Protein AF-A0AAE0L6W6-F1 (afdb_monomer_lite)

Sequence (228 aa):
MEGISAHARFYKEMSWGRLALMILVTCLLPFVALTTGLLTSTSARAPLLCLLLGKFISYASSAFLHKSPTTSSSQLTHGYACQVDTFSICVSIFATGIPFASLHTAAFYGASGAIMALCAVLIATKAERPRLFVTLAQFISTVTFIGYVSSWHHVWVAGTLAYIGGFACYSPVAMRNGKGRTLVDATIESVPWHRIGRYGCHEDFHLLLLVGDICCFIVAITYSLGLK

Radius of gyration: 18.56 Å; chains: 1; bounding box: 39×37×64 Å

Structure (mmCIF, N/CA/C/O backbone):
data_AF-A0AAE0L6W6-F1
#
_entry.id   AF-A0AAE0L6W6-F1
#
loop_
_atom_site.group_PDB
_atom_site.id
_atom_site.type_symbol
_atom_site.label_atom_id
_atom_site.label_alt_id
_atom_site.label_comp_id
_atom_site.label_asym_id
_atom_site.label_entity_id
_atom_site.label_seq_id
_atom_site.pdbx_PDB_ins_code
_atom_site.Cartn_x
_atom_site.Cartn_y
_atom_site.Cartn_z
_atom_site.occupancy
_atom_site.B_iso_or_equiv
_atom_site.auth_seq_id
_atom_site.auth_comp_id
_atom_site.auth_asym_id
_atom_site.auth_atom_id
_atom_site.pdbx_PDB_model_num
ATOM 1 N N . MET A 1 1 ? 4.948 -2.075 -46.011 1.00 50.53 1 MET A N 1
ATOM 2 C CA . MET A 1 1 ? 5.709 -1.799 -44.771 1.00 50.53 1 MET A CA 1
ATOM 3 C C . MET A 1 1 ? 5.469 -0.355 -44.318 1.00 50.53 1 MET A C 1
ATOM 5 O O . MET A 1 1 ? 6.405 0.420 -44.242 1.00 50.53 1 MET A O 1
ATOM 9 N N . GLU A 1 2 ? 4.227 0.022 -43.997 1.00 49.59 2 GLU A N 1
ATOM 10 C CA . GLU A 1 2 ? 3.887 1.388 -43.545 1.00 49.59 2 GLU A CA 1
ATOM 11 C C . GLU A 1 2 ? 2.767 1.352 -42.490 1.00 49.59 2 GLU A C 1
ATOM 13 O O . GLU A 1 2 ? 1.724 1.976 -42.626 1.00 49.59 2 GLU A O 1
ATOM 18 N N . GLY A 1 3 ? 2.960 0.559 -41.432 1.00 47.91 3 GLY A N 1
ATOM 19 C CA . GLY A 1 3 ? 1.954 0.364 -40.374 1.00 47.91 3 GLY A CA 1
ATOM 20 C C . GLY A 1 3 ? 2.399 0.783 -38.972 1.00 47.91 3 GLY A C 1
ATOM 21 O O . GLY A 1 3 ? 1.733 0.445 -38.004 1.00 47.91 3 GLY A O 1
ATOM 22 N N . ILE A 1 4 ? 3.538 1.474 -38.834 1.00 51.50 4 ILE A N 1
ATOM 23 C CA . ILE A 1 4 ? 4.135 1.826 -37.526 1.00 51.50 4 ILE A CA 1
ATOM 24 C C . ILE A 1 4 ? 3.991 3.342 -37.218 1.00 51.50 4 ILE A C 1
ATOM 26 O O . ILE A 1 4 ? 4.386 3.824 -36.159 1.00 51.50 4 ILE A O 1
ATOM 30 N N . SER A 1 5 ? 3.391 4.144 -38.106 1.00 62.28 5 SER A N 1
ATOM 31 C CA . SER A 1 5 ? 3.711 5.581 -38.203 1.00 62.28 5 SER A CA 1
ATOM 32 C C . SER A 1 5 ? 2.881 6.576 -37.367 1.00 62.28 5 SER A C 1
ATOM 34 O O . SER A 1 5 ? 3.235 7.760 -37.356 1.00 62.28 5 SER A O 1
ATOM 36 N N . ALA A 1 6 ? 1.862 6.151 -36.610 1.00 51.50 6 ALA A N 1
ATOM 37 C CA . ALA A 1 6 ? 1.088 7.049 -35.730 1.00 51.50 6 ALA A CA 1
ATOM 38 C C . ALA A 1 6 ? 1.199 6.684 -34.239 1.00 51.50 6 ALA A C 1
ATOM 40 O O . ALA A 1 6 ? 1.471 7.551 -33.409 1.00 51.50 6 ALA A O 1
ATOM 41 N N . HIS A 1 7 ? 1.096 5.397 -33.893 1.00 42.84 7 HIS A N 1
ATOM 42 C CA . HIS A 1 7 ? 1.239 4.951 -32.504 1.00 42.84 7 HIS A CA 1
ATOM 43 C C . HIS A 1 7 ? 2.663 5.137 -31.970 1.00 42.84 7 HIS A C 1
ATOM 45 O O . HIS A 1 7 ? 2.833 5.711 -30.902 1.00 42.84 7 HIS A O 1
ATOM 51 N N . ALA A 1 8 ? 3.701 4.785 -32.733 1.00 45.53 8 ALA A N 1
ATOM 52 C CA . ALA A 1 8 ? 5.084 4.956 -32.278 1.00 45.53 8 ALA A CA 1
ATOM 53 C C . ALA A 1 8 ? 5.476 6.433 -32.045 1.00 45.53 8 ALA A C 1
ATOM 55 O O . ALA A 1 8 ? 6.337 6.722 -31.213 1.00 45.53 8 ALA A O 1
ATOM 56 N N . ARG A 1 9 ? 4.821 7.380 -32.736 1.00 47.06 9 ARG A N 1
ATOM 57 C CA . ARG A 1 9 ? 5.023 8.825 -32.530 1.00 47.06 9 ARG A CA 1
ATOM 58 C C . ARG A 1 9 ? 4.372 9.330 -31.241 1.00 47.06 9 ARG A C 1
ATOM 60 O O . ARG A 1 9 ? 4.991 10.120 -30.541 1.00 47.06 9 ARG A O 1
ATOM 67 N N . PHE A 1 10 ? 3.197 8.811 -30.881 1.00 44.22 10 PHE A N 1
ATOM 68 C CA . PHE A 1 10 ? 2.494 9.183 -29.647 1.00 44.22 10 PHE A CA 1
ATOM 69 C C . PHE A 1 10 ? 3.251 8.773 -28.365 1.00 44.22 10 PHE A C 1
ATOM 71 O O . PHE A 1 10 ? 3.097 9.417 -27.330 1.00 44.22 10 PHE A O 1
ATOM 78 N N . TYR A 1 11 ? 4.098 7.736 -28.425 1.00 47.16 11 TYR A N 1
ATOM 79 C CA . TYR A 1 11 ? 4.810 7.192 -27.254 1.00 47.16 11 TYR A CA 1
ATOM 80 C C . TYR A 1 11 ? 6.285 7.598 -27.144 1.00 47.16 11 TYR A C 1
ATOM 82 O O . TYR A 1 11 ? 6.860 7.518 -26.057 1.00 47.16 11 TYR A O 1
ATOM 90 N N . LYS A 1 12 ? 6.894 8.111 -28.223 1.00 48.19 12 LYS A N 1
ATOM 91 C CA . LYS A 1 12 ? 8.211 8.774 -28.158 1.00 48.19 12 LYS A CA 1
ATOM 92 C C . LYS A 1 12 ? 8.149 10.081 -27.353 1.00 48.19 12 LYS A C 1
ATOM 94 O O . LYS A 1 12 ? 9.160 10.529 -26.823 1.00 48.19 12 LYS A O 1
ATOM 99 N N . GLU A 1 13 ? 6.946 10.631 -27.203 1.00 48.09 13 GLU A N 1
ATOM 100 C CA . GLU A 1 13 ? 6.620 11.781 -26.364 1.00 48.09 13 GLU A CA 1
ATOM 101 C C . GLU A 1 13 ? 5.898 11.375 -25.073 1.00 48.09 13 GLU A C 1
ATOM 103 O O . GLU A 1 13 ? 4.936 12.019 -24.645 1.00 48.09 13 GLU A O 1
ATOM 108 N N . MET A 1 14 ? 6.370 10.337 -24.372 1.00 52.59 14 MET A N 1
ATOM 109 C CA . MET A 1 14 ? 6.152 10.337 -22.925 1.00 52.59 14 MET A CA 1
ATOM 110 C C . MET A 1 14 ? 7.001 11.478 -22.354 1.00 52.59 14 MET A C 1
ATOM 112 O O . MET A 1 14 ? 8.138 11.288 -21.928 1.00 52.59 14 MET A O 1
ATOM 116 N N . SER A 1 15 ? 6.480 12.700 -22.485 1.00 62.53 15 SER A N 1
ATOM 117 C CA . SER A 1 15 ? 7.185 13.914 -22.121 1.00 62.53 15 SER A CA 1
ATOM 118 C C . SER A 1 15 ? 7.544 13.833 -20.646 1.00 62.53 15 SER A C 1
ATOM 120 O O . SER A 1 15 ? 6.796 13.274 -19.837 1.00 62.53 15 SER A O 1
ATOM 122 N N . TRP A 1 16 ? 8.676 14.422 -20.277 1.00 58.75 16 TRP A N 1
ATOM 123 C CA . TRP A 1 16 ? 9.045 14.620 -18.879 1.00 58.75 16 TRP A CA 1
ATOM 124 C C . TRP A 1 16 ? 7.884 15.176 -18.040 1.00 58.75 16 TRP A C 1
ATOM 126 O O . TRP A 1 16 ? 7.780 14.841 -16.868 1.00 58.75 16 TRP A O 1
ATOM 136 N N . GLY A 1 17 ? 6.952 15.920 -18.654 1.00 64.31 17 GLY A N 1
ATOM 137 C CA . GLY A 1 17 ? 5.706 16.367 -18.034 1.00 64.31 17 GLY A CA 1
ATOM 138 C C . GLY A 1 17 ? 4.772 15.242 -17.567 1.00 64.31 17 GLY A C 1
ATOM 139 O O . GLY A 1 17 ? 4.224 15.350 -16.477 1.00 64.31 17 GLY A O 1
ATOM 140 N N . ARG A 1 18 ? 4.609 14.140 -18.315 1.00 61.59 18 ARG A N 1
ATOM 141 C CA . ARG A 1 18 ? 3.784 12.995 -17.875 1.00 61.59 18 ARG A CA 1
ATOM 142 C C . ARG A 1 18 ? 4.439 12.238 -16.724 1.00 61.59 18 ARG A C 1
ATOM 144 O O . ARG A 1 18 ? 3.761 11.924 -15.756 1.00 61.59 18 ARG A O 1
ATOM 151 N N . LEU A 1 19 ? 5.749 11.996 -16.793 1.00 62.59 19 LEU A N 1
ATOM 152 C CA . LEU A 1 19 ? 6.486 11.356 -15.697 1.00 62.59 19 LEU A CA 1
ATOM 153 C C . LEU A 1 19 ? 6.489 12.236 -14.438 1.00 62.59 19 LEU A C 1
ATOM 155 O O . LEU A 1 19 ? 6.218 11.745 -13.345 1.00 62.59 19 LEU A O 1
ATOM 159 N N . ALA A 1 20 ? 6.731 13.539 -14.603 1.00 64.44 20 ALA A N 1
ATOM 160 C CA . ALA A 1 20 ? 6.650 14.511 -13.523 1.00 64.44 20 ALA A CA 1
ATOM 161 C C . ALA A 1 20 ? 5.245 14.544 -12.923 1.00 64.44 20 ALA A C 1
ATOM 163 O O . ALA A 1 20 ? 5.134 14.488 -11.709 1.00 64.44 20 ALA A O 1
ATOM 164 N N . LEU A 1 21 ? 4.184 14.542 -13.737 1.00 65.62 21 LEU A N 1
ATOM 165 C CA . LEU A 1 21 ? 2.803 14.471 -13.257 1.00 65.62 21 LEU A CA 1
ATOM 166 C C . LEU A 1 21 ? 2.528 13.174 -12.489 1.00 65.62 21 LEU A C 1
ATOM 168 O O . LEU A 1 21 ? 1.861 13.218 -11.467 1.00 65.62 21 LEU A O 1
ATOM 172 N N . MET A 1 22 ? 3.053 12.030 -12.926 1.00 64.44 22 MET A N 1
ATOM 173 C CA . MET A 1 22 ? 2.868 10.762 -12.212 1.00 64.44 22 MET A CA 1
ATOM 174 C C . MET A 1 22 ? 3.589 10.752 -10.866 1.00 64.44 22 MET A C 1
ATOM 176 O O . MET A 1 22 ? 3.000 10.348 -9.868 1.00 64.44 22 MET A O 1
ATOM 180 N N . ILE A 1 23 ? 4.830 11.238 -10.812 1.00 65.12 23 ILE A N 1
ATOM 181 C CA . ILE A 1 23 ? 5.565 11.406 -9.552 1.00 65.12 23 ILE A CA 1
ATOM 182 C C . ILE A 1 23 ? 4.835 12.415 -8.663 1.00 65.12 23 ILE A C 1
ATOM 184 O O . ILE A 1 23 ? 4.622 12.151 -7.488 1.00 65.12 23 ILE A O 1
ATOM 188 N N . LEU A 1 24 ? 4.384 13.534 -9.231 1.00 66.88 24 LEU A N 1
ATOM 189 C CA . LEU A 1 24 ? 3.627 14.573 -8.543 1.00 66.88 24 LEU A CA 1
ATOM 190 C C . LEU A 1 24 ? 2.350 13.988 -7.933 1.00 66.88 24 LEU A C 1
ATOM 192 O O . LEU A 1 24 ? 2.162 14.105 -6.735 1.00 66.88 24 LEU A O 1
ATOM 196 N N . VAL A 1 25 ? 1.517 13.297 -8.711 1.00 65.12 25 VAL A N 1
ATOM 197 C CA . VAL A 1 25 ? 0.281 12.644 -8.252 1.00 65.12 25 VAL A CA 1
ATOM 198 C C . VAL A 1 25 ? 0.599 11.601 -7.182 1.00 65.12 25 VAL A C 1
ATOM 200 O O . VAL A 1 25 ? 0.014 11.641 -6.105 1.00 65.12 25 VAL A O 1
ATOM 203 N N . THR A 1 26 ? 1.572 10.722 -7.418 1.00 64.31 26 THR A N 1
ATOM 204 C CA . THR A 1 26 ? 1.892 9.635 -6.480 1.00 64.31 26 THR A CA 1
ATOM 205 C C . THR A 1 26 ? 2.540 10.146 -5.190 1.00 64.31 26 THR A C 1
ATOM 207 O O . THR A 1 26 ? 2.379 9.506 -4.160 1.00 64.31 26 THR A O 1
ATOM 210 N N . CYS A 1 27 ? 3.224 11.297 -5.199 1.00 66.75 27 CYS A N 1
ATOM 211 C CA . CYS A 1 27 ? 3.885 11.889 -4.026 1.00 66.75 27 CYS A CA 1
ATOM 212 C C . CYS A 1 27 ? 3.048 12.953 -3.299 1.00 66.75 27 CYS A C 1
ATOM 214 O O . CYS A 1 27 ? 3.086 13.010 -2.070 1.00 66.75 27 CYS A O 1
ATOM 216 N N . LEU A 1 28 ? 2.270 13.777 -4.010 1.00 67.19 28 LEU A N 1
ATOM 217 C CA . LEU A 1 28 ? 1.393 14.778 -3.392 1.00 67.19 28 LEU A CA 1
ATOM 218 C C . LEU A 1 28 ? 0.152 14.155 -2.785 1.00 67.19 28 LEU A C 1
ATOM 220 O O . LEU A 1 28 ? -0.280 14.627 -1.745 1.00 67.19 28 LEU A O 1
ATOM 224 N N . LEU A 1 29 ? -0.432 13.112 -3.369 1.00 61.19 29 LEU A N 1
ATOM 225 C CA . LEU A 1 29 ? -1.642 12.521 -2.798 1.00 61.19 29 LEU A CA 1
ATOM 226 C C . LEU A 1 29 ? -1.446 11.861 -1.432 1.00 61.19 29 LEU A C 1
ATOM 228 O O . LEU A 1 29 ? -2.288 12.092 -0.572 1.00 61.19 29 LEU A O 1
ATOM 232 N N . PRO A 1 30 ? -0.365 11.113 -1.161 1.00 62.50 30 PRO A N 1
ATOM 233 C CA . PRO A 1 30 ? -0.081 10.647 0.187 1.00 62.50 30 PRO A CA 1
ATOM 234 C C . PRO A 1 30 ? 0.171 11.804 1.139 1.00 62.50 30 PRO A C 1
ATOM 236 O O . PRO A 1 30 ? -0.235 11.718 2.288 1.00 62.50 30 PRO A O 1
ATOM 239 N N . PHE A 1 31 ? 0.782 12.896 0.666 1.00 67.12 31 PHE A N 1
ATOM 240 C CA . PHE A 1 31 ? 0.968 14.111 1.455 1.00 67.12 31 PHE A CA 1
ATOM 241 C C . PHE A 1 31 ? -0.373 14.796 1.767 1.00 67.12 31 PHE A C 1
ATOM 243 O O . PHE A 1 31 ? -0.610 15.195 2.905 1.00 67.12 31 PHE A O 1
ATOM 250 N N . VAL A 1 32 ? -1.290 14.864 0.796 1.00 66.69 32 VAL A N 1
ATOM 251 C CA . VAL A 1 32 ? -2.664 15.363 0.959 1.00 66.69 32 VAL A CA 1
ATOM 252 C C . VAL A 1 32 ? -3.469 14.436 1.865 1.00 66.69 32 VAL A C 1
ATOM 254 O O . VAL A 1 32 ? -4.197 14.922 2.716 1.00 66.69 32 VAL A O 1
ATOM 257 N N . ALA A 1 33 ? -3.318 13.118 1.759 1.00 62.06 33 ALA A N 1
ATOM 258 C CA . ALA A 1 33 ? -3.968 12.149 2.638 1.00 62.06 33 ALA A CA 1
ATOM 259 C C . ALA A 1 33 ? -3.406 12.201 4.068 1.00 62.06 33 ALA A C 1
ATOM 261 O O . ALA A 1 33 ? -4.176 12.120 5.017 1.00 62.06 33 ALA A O 1
ATOM 262 N N . LEU A 1 34 ? -2.093 12.403 4.236 1.00 64.12 34 LEU A N 1
ATOM 263 C CA . LEU A 1 34 ? -1.438 12.648 5.528 1.00 64.12 34 LEU A CA 1
ATOM 264 C C . LEU A 1 34 ? -1.979 13.917 6.175 1.00 64.12 34 LEU A C 1
ATOM 266 O O . LEU A 1 34 ? -2.446 13.889 7.306 1.00 64.12 34 LEU A O 1
ATOM 270 N N . THR A 1 35 ? -1.933 15.030 5.447 1.00 66.56 35 THR A N 1
ATOM 271 C CA . THR A 1 35 ? -2.384 16.332 5.947 1.00 66.56 35 THR A CA 1
ATOM 272 C C . THR A 1 35 ? -3.884 16.332 6.203 1.00 66.56 35 THR A C 1
ATOM 274 O O . THR A 1 35 ? -4.308 16.729 7.280 1.00 66.56 35 THR A O 1
ATOM 277 N N . THR A 1 36 ? -4.691 15.796 5.289 1.00 64.38 36 THR A N 1
ATOM 278 C CA . THR A 1 36 ? -6.141 15.657 5.479 1.00 64.38 36 THR A CA 1
ATOM 279 C C . THR A 1 36 ? -6.444 14.723 6.644 1.00 64.38 36 THR A C 1
ATOM 281 O O . THR A 1 36 ? -7.225 15.096 7.508 1.00 64.38 36 THR A O 1
ATOM 284 N N . GLY A 1 37 ? -5.804 13.557 6.743 1.00 62.38 37 GLY A N 1
ATOM 285 C CA . GLY A 1 37 ? -5.987 12.611 7.848 1.00 62.38 37 GLY A CA 1
ATOM 286 C C . GLY A 1 37 ? -5.620 13.204 9.211 1.00 62.38 37 GLY A C 1
ATOM 287 O O . GLY A 1 37 ? -6.355 13.018 10.179 1.00 62.38 37 GLY A O 1
ATOM 288 N N . LEU A 1 38 ? -4.542 13.990 9.279 1.00 66.19 38 LEU A N 1
ATOM 289 C CA . LEU A 1 38 ? -4.161 14.735 10.482 1.00 66.19 38 LEU A CA 1
ATOM 290 C C . LEU A 1 38 ? -5.200 15.813 10.832 1.00 66.19 38 LEU A C 1
ATOM 292 O O . LEU A 1 38 ? -5.606 15.919 11.989 1.00 66.19 38 LEU A O 1
ATOM 296 N N . LEU A 1 39 ? -5.671 16.571 9.837 1.00 68.19 39 LEU A N 1
ATOM 297 C CA . LEU A 1 39 ? -6.602 17.692 10.016 1.00 68.19 39 LEU A CA 1
ATOM 298 C C . LEU A 1 39 ? -8.061 17.266 10.254 1.00 68.19 39 LEU A C 1
ATOM 300 O O . LEU A 1 39 ? -8.828 18.014 10.851 1.00 68.19 39 LEU A O 1
ATOM 304 N N . THR A 1 40 ? -8.458 16.080 9.793 1.00 64.50 40 THR A N 1
ATOM 305 C CA . THR A 1 40 ? -9.851 15.588 9.821 1.00 64.50 40 THR A CA 1
ATOM 306 C C . THR A 1 40 ? -10.063 14.415 10.775 1.00 64.50 40 THR A C 1
ATOM 308 O O . THR A 1 40 ? -11.135 13.807 10.781 1.00 64.50 40 THR A O 1
ATOM 311 N N . SER A 1 41 ? -9.076 14.133 11.632 1.00 58.72 41 SER A N 1
ATOM 312 C CA . SER A 1 41 ? -9.117 13.096 12.676 1.00 58.72 41 SER A CA 1
ATOM 313 C C . SER A 1 41 ? -10.300 13.215 13.653 1.00 58.72 41 SER A C 1
ATOM 315 O O . SER A 1 41 ? -10.553 12.301 14.432 1.00 58.72 41 SER A O 1
ATOM 317 N N . THR A 1 42 ? -11.070 14.303 13.584 1.00 61.75 42 THR A N 1
ATOM 318 C CA . THR A 1 42 ? -12.297 14.533 14.352 1.00 61.75 42 THR A CA 1
ATOM 319 C C . THR A 1 42 ? -13.537 13.823 13.791 1.00 61.75 42 THR A C 1
ATOM 321 O O . THR A 1 42 ? -14.532 13.705 14.503 1.00 61.75 42 THR A O 1
ATOM 324 N N . SER A 1 43 ? -13.516 13.329 12.546 1.00 74.38 43 SER A N 1
ATOM 325 C CA . SER A 1 43 ? -14.650 12.629 11.926 1.00 74.38 43 SER A CA 1
ATOM 326 C C . SER A 1 43 ? -14.314 11.177 11.604 1.00 74.38 43 SER A C 1
ATOM 328 O O . SER A 1 43 ? -13.389 10.914 10.843 1.00 74.38 43 SER A O 1
ATOM 330 N N . ALA A 1 44 ? -15.136 10.229 12.067 1.00 72.88 44 ALA A N 1
ATOM 331 C CA . ALA A 1 44 ? -14.987 8.800 11.756 1.00 72.88 44 ALA A CA 1
ATOM 332 C C . ALA A 1 44 ? -15.009 8.481 10.242 1.00 72.88 44 ALA A C 1
ATOM 334 O O . ALA A 1 44 ? -14.523 7.440 9.809 1.00 72.88 44 ALA A O 1
ATOM 335 N N . ARG A 1 45 ? -15.555 9.379 9.409 1.00 82.88 45 ARG A N 1
ATOM 336 C CA . ARG A 1 45 ? -15.672 9.181 7.953 1.00 82.88 45 ARG A CA 1
ATOM 337 C C . ARG A 1 45 ? -14.397 9.526 7.192 1.00 82.88 45 ARG A C 1
ATOM 339 O O . ARG A 1 45 ? -14.139 8.945 6.140 1.00 82.88 45 ARG A O 1
ATOM 346 N N . ALA A 1 46 ? -13.613 10.477 7.690 1.00 81.81 46 ALA A N 1
ATOM 347 C CA . ALA A 1 46 ? -12.466 10.983 6.951 1.00 81.81 46 ALA A CA 1
ATOM 348 C C . ALA A 1 46 ? -11.313 9.962 6.837 1.00 81.81 46 ALA A C 1
ATOM 350 O O . ALA A 1 46 ? -10.775 9.818 5.736 1.00 81.81 46 ALA A O 1
ATOM 351 N N . PRO A 1 47 ? -10.989 9.167 7.878 1.00 83.81 47 PRO A N 1
ATOM 352 C CA . PRO A 1 47 ? -10.016 8.083 7.758 1.00 83.81 47 PRO A CA 1
ATOM 353 C C . PRO A 1 47 ? -10.422 7.006 6.740 1.00 83.81 47 PRO A C 1
ATOM 355 O O . PRO A 1 47 ? -9.578 6.533 5.980 1.00 83.81 47 PRO A O 1
ATOM 358 N N . LEU A 1 48 ? -11.715 6.661 6.666 1.00 85.88 48 LEU A N 1
ATOM 359 C CA . LEU A 1 48 ? -12.239 5.714 5.671 1.00 85.88 48 LEU A CA 1
ATOM 360 C C . LEU A 1 48 ? -12.114 6.258 4.245 1.00 85.88 48 LEU A C 1
ATOM 362 O O . LEU A 1 48 ? -11.719 5.528 3.336 1.00 85.88 48 LEU A O 1
ATOM 366 N N . LEU A 1 49 ? -12.401 7.547 4.047 1.00 84.50 49 LEU A N 1
ATOM 367 C CA . LEU A 1 49 ? -12.207 8.199 2.755 1.00 84.50 49 LEU A CA 1
ATOM 368 C C . LEU A 1 49 ? -10.726 8.206 2.349 1.00 84.50 49 LEU A C 1
ATOM 370 O O . LEU A 1 49 ? -10.414 7.940 1.192 1.00 84.50 49 LEU A O 1
ATOM 374 N N . CYS A 1 50 ? -9.813 8.450 3.294 1.00 83.62 50 CYS A N 1
ATOM 375 C CA . CYS A 1 50 ? -8.372 8.395 3.041 1.00 83.62 50 CYS A CA 1
ATOM 376 C C . CYS A 1 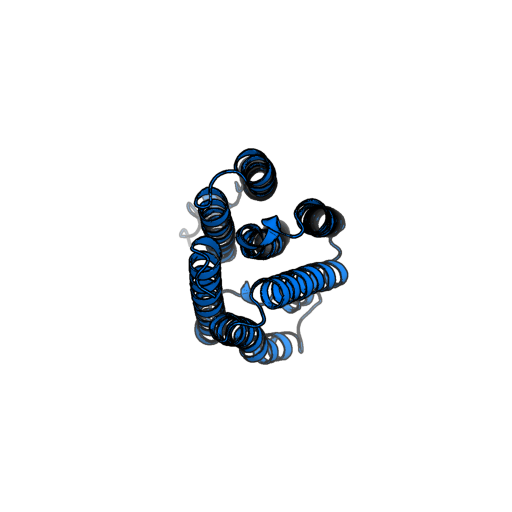50 ? -7.910 6.988 2.635 1.00 83.62 50 CYS A C 1
ATOM 378 O O . CYS A 1 50 ? -7.115 6.863 1.703 1.00 83.62 50 CYS A O 1
ATOM 380 N N . LEU A 1 51 ? -8.438 5.939 3.278 1.00 87.75 51 LEU A N 1
ATOM 381 C CA . LEU A 1 51 ? -8.192 4.551 2.878 1.00 87.75 51 LEU A CA 1
ATOM 382 C C . LEU A 1 51 ? -8.657 4.304 1.437 1.00 87.75 51 LEU A C 1
ATOM 384 O O . LEU A 1 51 ? -7.871 3.825 0.619 1.00 87.75 51 LEU A O 1
ATOM 388 N N . LEU A 1 52 ? -9.899 4.670 1.105 1.00 86.94 52 LEU A N 1
ATOM 389 C CA . LEU A 1 52 ? -10.465 4.453 -0.231 1.00 86.94 52 LEU A CA 1
ATOM 390 C C . LEU A 1 52 ? -9.698 5.213 -1.315 1.00 86.94 52 LEU A C 1
ATOM 392 O O . LEU A 1 52 ? -9.353 4.632 -2.343 1.00 86.94 52 LEU A O 1
ATOM 396 N N . LEU A 1 53 ? -9.397 6.492 -1.081 1.00 82.25 53 LEU A N 1
ATOM 397 C CA . LEU A 1 53 ? -8.633 7.309 -2.020 1.00 82.25 53 LEU A CA 1
ATOM 398 C C . LEU A 1 53 ? -7.224 6.747 -2.209 1.00 82.25 53 LEU A C 1
ATOM 400 O O . LEU A 1 53 ? -6.798 6.558 -3.346 1.00 82.25 53 LEU A O 1
ATOM 404 N N . GLY A 1 54 ? -6.519 6.421 -1.123 1.00 82.81 54 GLY A N 1
ATOM 405 C CA . GLY A 1 54 ? -5.171 5.861 -1.200 1.00 82.81 54 GLY A CA 1
ATOM 406 C C . GLY A 1 54 ? -5.119 4.536 -1.964 1.00 82.81 54 GLY A C 1
ATOM 407 O O . GLY A 1 54 ? -4.235 4.349 -2.802 1.00 82.81 54 GLY A O 1
ATOM 408 N N . LYS A 1 55 ? -6.105 3.652 -1.751 1.00 85.75 55 LYS A N 1
ATOM 409 C CA . LYS A 1 55 ? -6.264 2.410 -2.522 1.00 85.75 55 LYS A CA 1
ATOM 410 C C . LYS A 1 55 ? -6.541 2.698 -3.991 1.00 85.75 55 LYS A C 1
ATOM 412 O O . LYS A 1 55 ? -5.800 2.222 -4.846 1.00 85.75 55 LYS A O 1
ATOM 417 N N . PHE A 1 56 ? -7.552 3.515 -4.287 1.00 82.88 56 PHE A N 1
ATOM 418 C CA . PHE A 1 56 ? -7.928 3.866 -5.657 1.00 82.88 56 PHE A CA 1
ATOM 419 C C . PHE A 1 56 ? -6.751 4.444 -6.443 1.00 82.88 56 PHE A C 1
ATOM 421 O O . PHE A 1 56 ? -6.501 4.020 -7.564 1.00 82.88 56 PHE A O 1
ATOM 428 N N . ILE A 1 57 ? -5.999 5.370 -5.849 1.00 77.31 57 ILE A N 1
ATOM 429 C CA . ILE A 1 57 ? -4.840 5.999 -6.489 1.00 77.31 57 ILE A CA 1
ATOM 430 C C . ILE A 1 57 ? -3.745 4.975 -6.747 1.00 77.31 57 ILE A C 1
ATOM 432 O O . ILE A 1 57 ? -3.193 4.952 -7.842 1.00 77.31 57 ILE A O 1
ATOM 436 N N . SER A 1 58 ? -3.456 4.111 -5.774 1.00 82.31 58 SER A N 1
ATOM 437 C CA . SER A 1 58 ? -2.460 3.059 -5.953 1.00 82.31 58 SER A CA 1
ATOM 438 C C . SER A 1 58 ? -2.826 2.127 -7.109 1.00 82.31 58 SER A C 1
ATOM 440 O O . SER A 1 58 ? -2.017 1.932 -8.015 1.00 82.31 58 SER A O 1
ATOM 442 N N . TYR A 1 59 ? -4.072 1.645 -7.150 1.00 79.44 59 TYR A N 1
ATOM 443 C CA . TYR A 1 59 ? -4.556 0.798 -8.240 1.00 79.44 59 TYR A CA 1
ATOM 444 C C . TYR A 1 59 ? -4.641 1.534 -9.575 1.00 79.44 59 TYR A C 1
ATOM 446 O O . TYR A 1 59 ? -4.327 0.946 -10.604 1.00 79.44 59 TYR A O 1
ATOM 454 N N . ALA A 1 60 ? -5.038 2.807 -9.595 1.00 76.44 60 ALA A N 1
ATOM 455 C CA . ALA A 1 60 ? -5.107 3.601 -10.817 1.00 76.44 60 ALA A CA 1
ATOM 456 C C . ALA A 1 60 ? -3.709 3.845 -11.399 1.00 76.44 60 ALA A C 1
ATOM 458 O O . ALA A 1 60 ? -3.506 3.650 -12.600 1.00 76.44 60 ALA A O 1
ATOM 459 N N . SER A 1 61 ? -2.742 4.210 -10.551 1.00 74.50 61 SER A N 1
ATOM 460 C CA . SER A 1 61 ? -1.332 4.327 -10.924 1.00 74.50 61 SER A CA 1
ATOM 461 C C . SER A 1 61 ? -0.813 2.996 -11.448 1.00 74.50 61 SER A C 1
ATOM 463 O O . SER A 1 61 ? -0.296 2.950 -12.562 1.00 74.50 61 SER A O 1
ATOM 465 N N . SER A 1 62 ? -1.033 1.907 -10.713 1.00 75.50 62 SER A N 1
ATOM 466 C CA . SER A 1 62 ? -0.609 0.568 -11.113 1.00 75.50 62 SER A CA 1
ATOM 467 C C . SER A 1 62 ? -1.233 0.145 -12.445 1.00 75.50 62 SER A C 1
ATOM 469 O O . SER A 1 62 ? -0.524 -0.187 -13.389 1.00 75.50 62 SER A O 1
ATOM 471 N N . ALA A 1 63 ? -2.552 0.264 -12.613 1.00 73.38 63 ALA A N 1
ATOM 472 C CA . ALA A 1 63 ? -3.256 -0.090 -13.846 1.00 73.38 63 ALA A CA 1
ATOM 473 C C . ALA A 1 63 ? -2.790 0.739 -15.054 1.00 73.38 63 ALA A C 1
ATOM 475 O O . ALA A 1 63 ? -2.644 0.208 -16.159 1.00 73.38 63 ALA A O 1
ATOM 476 N N . PHE A 1 64 ? -2.534 2.036 -14.862 1.00 68.62 64 PHE A N 1
ATOM 477 C CA . PHE A 1 64 ? -1.967 2.887 -15.905 1.00 68.62 64 PHE A CA 1
ATOM 478 C C . PHE A 1 64 ? -0.549 2.434 -16.275 1.00 68.62 64 PHE A C 1
ATOM 480 O O . PHE A 1 64 ? -0.207 2.340 -17.456 1.00 68.62 64 PHE A O 1
ATOM 487 N N . LEU A 1 65 ? 0.261 2.098 -15.272 1.00 68.06 65 LEU A N 1
ATOM 488 C CA . LEU A 1 65 ? 1.626 1.619 -15.447 1.00 68.06 65 LEU A CA 1
ATOM 489 C C . LEU A 1 65 ? 1.673 0.227 -16.071 1.00 68.06 65 LEU A C 1
ATOM 491 O O . LEU A 1 65 ? 2.544 0.014 -16.896 1.00 68.06 65 LEU A O 1
ATOM 495 N N . HIS A 1 66 ? 0.727 -0.670 -15.796 1.00 63.12 66 HIS A N 1
ATOM 496 C CA . HIS A 1 66 ? 0.602 -1.985 -16.438 1.00 63.12 66 HIS A CA 1
ATOM 497 C C . HIS A 1 66 ? 0.132 -1.904 -17.896 1.00 63.12 66 HIS A C 1
ATOM 499 O O . HIS A 1 66 ? 0.496 -2.753 -18.709 1.00 63.12 66 HIS A O 1
ATOM 505 N N . LYS A 1 67 ? -0.612 -0.853 -18.265 1.00 62.97 67 LYS A N 1
ATOM 506 C CA . LYS A 1 67 ? -0.937 -0.535 -19.668 1.00 62.97 67 LYS A CA 1
ATOM 507 C C . LYS A 1 67 ? 0.209 0.156 -20.417 1.00 62.97 67 LYS A C 1
ATOM 509 O O . LYS A 1 67 ? 0.177 0.226 -21.640 1.00 62.97 67 LYS A O 1
ATOM 514 N N . SER A 1 68 ? 1.217 0.668 -19.711 1.00 51.94 68 SER A N 1
ATOM 515 C CA . SER A 1 68 ? 2.372 1.352 -20.303 1.00 51.94 68 SER A CA 1
ATOM 516 C C . SER A 1 68 ? 3.386 0.423 -21.004 1.00 51.94 68 SER A C 1
ATOM 518 O O . SER A 1 68 ? 3.794 0.750 -22.119 1.00 51.94 68 SER A O 1
ATOM 520 N N . PRO A 1 69 ? 3.798 -0.751 -20.475 1.00 45.38 69 PRO A N 1
ATOM 521 C CA . PRO A 1 69 ? 4.808 -1.596 -21.108 1.00 45.38 69 PRO A CA 1
ATOM 522 C C . PRO A 1 69 ? 4.348 -2.211 -22.438 1.00 45.38 69 PRO A C 1
ATOM 524 O O . PRO A 1 69 ? 5.190 -2.454 -23.294 1.00 45.38 69 PRO A O 1
ATOM 527 N N . THR A 1 70 ? 3.042 -2.350 -22.702 1.00 46.50 70 THR A N 1
ATOM 528 C CA . THR A 1 70 ? 2.519 -2.663 -24.053 1.00 46.50 70 THR A CA 1
ATOM 529 C C . THR A 1 70 ? 2.716 -1.530 -25.069 1.00 46.50 70 THR A C 1
ATOM 531 O O . THR A 1 70 ? 2.465 -1.729 -26.254 1.00 46.50 70 THR A O 1
ATOM 534 N N . THR A 1 71 ? 3.174 -0.352 -24.633 1.00 45.56 71 THR A N 1
ATOM 535 C CA . THR A 1 71 ? 3.255 0.875 -25.447 1.00 45.56 71 THR A CA 1
ATOM 536 C C . THR A 1 71 ? 4.609 1.601 -25.388 1.00 45.56 71 THR A C 1
ATOM 538 O O . THR A 1 71 ? 4.905 2.423 -26.254 1.00 45.56 71 THR A O 1
ATOM 541 N N . SER A 1 72 ? 5.467 1.285 -24.414 1.00 47.19 72 SER A N 1
ATOM 542 C CA . SER A 1 72 ? 6.772 1.924 -24.200 1.00 47.19 72 SER A CA 1
ATOM 543 C C . SER A 1 72 ? 7.910 1.116 -24.842 1.00 47.19 72 SER A C 1
ATOM 545 O O . SER A 1 72 ? 8.240 0.026 -24.381 1.00 47.19 72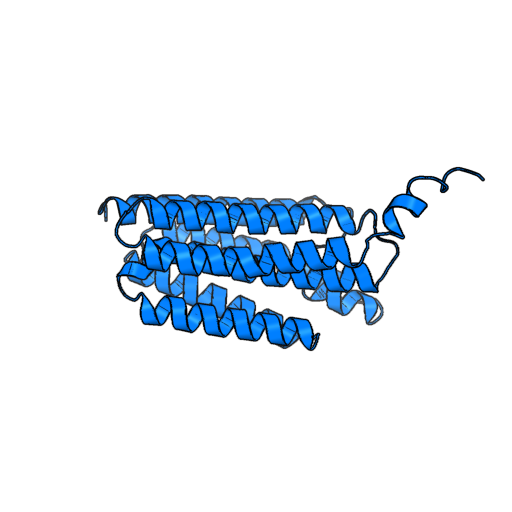 SER A O 1
ATOM 547 N N . SER A 1 73 ? 8.584 1.682 -25.847 1.00 53.03 73 SER A N 1
ATOM 548 C CA . SER A 1 73 ? 9.774 1.091 -26.489 1.00 53.03 73 SER A CA 1
ATOM 549 C C . SER A 1 73 ? 11.095 1.380 -25.754 1.00 53.03 73 SER A C 1
ATOM 551 O O . SER A 1 73 ? 12.159 0.984 -26.222 1.00 53.03 73 SER A O 1
ATOM 553 N N . SER A 1 74 ? 11.053 2.116 -24.638 1.00 64.50 74 SER A N 1
ATOM 554 C CA . SER A 1 74 ? 12.224 2.633 -23.920 1.00 64.50 74 SER A CA 1
ATOM 555 C C . SER A 1 74 ? 12.404 1.922 -22.574 1.00 64.50 74 SER A C 1
ATOM 557 O O . SER A 1 74 ? 11.549 1.995 -21.691 1.00 64.50 74 SER A O 1
ATOM 559 N N . GLN A 1 75 ? 13.558 1.273 -22.390 1.00 66.62 75 GLN A N 1
ATOM 560 C CA . GLN A 1 75 ? 13.941 0.609 -21.136 1.00 66.62 75 GLN A CA 1
ATOM 561 C C . GLN A 1 75 ? 13.956 1.580 -19.943 1.00 66.62 75 GLN A C 1
ATOM 563 O O . GLN A 1 75 ? 13.604 1.218 -18.823 1.00 66.62 75 GLN A O 1
ATOM 568 N N . LEU A 1 76 ? 14.326 2.835 -20.198 1.00 67.19 76 LEU A N 1
ATOM 569 C CA . LEU A 1 76 ? 14.392 3.894 -19.197 1.00 67.19 76 LEU A CA 1
ATOM 570 C C . LEU A 1 76 ? 12.991 4.258 -18.680 1.00 67.19 76 LEU A C 1
ATOM 572 O O . LEU A 1 76 ? 12.784 4.380 -17.476 1.00 67.19 76 LEU A O 1
ATOM 576 N N . THR A 1 77 ? 12.011 4.340 -19.581 1.00 66.56 77 THR A N 1
ATOM 577 C CA . THR A 1 77 ? 10.604 4.614 -19.253 1.00 66.56 77 THR A CA 1
ATOM 578 C C . THR A 1 77 ? 9.988 3.478 -18.441 1.00 66.56 77 THR A C 1
ATOM 580 O O . THR A 1 77 ? 9.300 3.733 -17.454 1.00 66.56 77 THR A O 1
ATOM 583 N N . HIS A 1 78 ? 10.285 2.230 -18.809 1.00 69.19 78 HIS A N 1
ATOM 584 C CA . HIS A 1 78 ? 9.848 1.058 -18.053 1.00 69.19 78 HIS A CA 1
ATOM 585 C C . HIS A 1 78 ? 10.444 1.025 -16.636 1.00 69.19 78 HIS A C 1
ATOM 587 O O . HIS A 1 78 ? 9.722 0.789 -15.671 1.00 69.19 78 HIS A O 1
ATOM 593 N N . GLY A 1 79 ? 11.734 1.345 -16.485 1.00 70.62 79 GLY A N 1
ATOM 594 C CA . GLY A 1 79 ? 12.379 1.426 -15.172 1.00 70.62 79 GLY A CA 1
ATOM 595 C C . GLY A 1 79 ? 11.727 2.458 -14.246 1.00 70.62 79 GLY A C 1
ATOM 596 O O . GLY A 1 79 ? 11.457 2.157 -13.084 1.00 70.62 79 GLY A O 1
ATOM 597 N N . TYR A 1 80 ? 11.409 3.651 -14.760 1.00 70.19 80 TYR A N 1
ATOM 598 C CA . TYR A 1 80 ? 10.675 4.661 -13.989 1.00 70.19 80 TYR A CA 1
ATOM 599 C C . TYR A 1 80 ? 9.250 4.222 -13.651 1.00 70.19 80 TYR A C 1
ATOM 601 O O . TYR A 1 80 ? 8.788 4.460 -12.537 1.00 70.19 80 TYR A O 1
ATOM 609 N N . ALA A 1 81 ? 8.566 3.553 -14.579 1.00 71.19 81 ALA A N 1
ATOM 610 C CA . ALA A 1 81 ? 7.230 3.026 -14.344 1.00 71.19 81 ALA A CA 1
ATOM 611 C C . ALA A 1 81 ? 7.205 2.049 -13.155 1.00 71.19 81 ALA A C 1
ATOM 613 O O . ALA A 1 81 ? 6.437 2.248 -12.217 1.00 71.19 81 ALA A O 1
ATOM 614 N N . CYS A 1 82 ? 8.110 1.068 -13.126 1.00 72.62 82 CYS A N 1
ATOM 615 C CA . CYS A 1 82 ? 8.212 0.112 -12.017 1.00 72.62 82 CYS A CA 1
ATOM 616 C C . CYS A 1 82 ? 8.543 0.788 -10.674 1.00 72.62 82 CYS A C 1
ATOM 618 O O . CYS A 1 82 ? 8.089 0.350 -9.615 1.00 72.62 82 CYS A O 1
ATOM 620 N N . GLN A 1 83 ? 9.329 1.870 -10.696 1.00 76.00 83 GLN A N 1
ATOM 621 C CA . GLN A 1 83 ? 9.641 2.649 -9.496 1.00 76.00 83 GLN A CA 1
ATOM 622 C C . GLN A 1 83 ? 8.411 3.373 -8.936 1.00 76.00 83 GLN A C 1
ATOM 624 O O . GLN A 1 83 ? 8.183 3.332 -7.727 1.00 76.00 83 GLN A O 1
ATOM 629 N N . VAL A 1 84 ? 7.613 4.002 -9.804 1.00 75.25 84 VAL A N 1
ATOM 630 C CA . VAL A 1 84 ? 6.366 4.677 -9.411 1.00 75.25 84 VAL A CA 1
ATOM 631 C C . VAL A 1 84 ? 5.338 3.669 -8.895 1.00 75.25 84 VAL A C 1
ATOM 633 O O . VAL A 1 84 ? 4.677 3.945 -7.894 1.00 75.25 84 VAL A O 1
ATOM 636 N N . ASP A 1 85 ? 5.236 2.488 -9.508 1.00 76.62 85 ASP A N 1
ATOM 637 C CA . ASP A 1 85 ? 4.356 1.419 -9.017 1.00 76.62 85 ASP A CA 1
ATOM 638 C C . ASP A 1 85 ? 4.776 0.946 -7.620 1.00 76.62 85 ASP A C 1
ATOM 640 O O . ASP A 1 85 ? 3.964 0.905 -6.698 1.00 76.62 85 ASP A O 1
ATOM 644 N N . THR A 1 86 ? 6.077 0.715 -7.409 1.00 78.75 86 THR A N 1
ATOM 645 C CA . THR A 1 86 ? 6.582 0.310 -6.088 1.00 78.75 86 THR A CA 1
ATOM 646 C C . THR A 1 86 ? 6.266 1.358 -5.018 1.00 78.75 86 THR A C 1
ATOM 648 O O . THR A 1 86 ? 5.857 1.017 -3.909 1.00 78.75 86 THR A O 1
ATOM 651 N N . PHE A 1 87 ? 6.411 2.645 -5.344 1.00 82.88 87 PHE A N 1
ATOM 652 C CA . PHE A 1 87 ? 6.015 3.713 -4.430 1.00 82.88 87 PHE A CA 1
ATOM 653 C C . PHE A 1 87 ? 4.506 3.704 -4.165 1.00 82.88 87 PHE A C 1
ATOM 655 O O . PHE A 1 87 ? 4.083 3.823 -3.018 1.00 82.88 87 PHE A O 1
ATOM 662 N N . SER A 1 88 ? 3.697 3.495 -5.205 1.00 82.56 88 SER A N 1
ATOM 663 C CA . SER A 1 88 ? 2.236 3.392 -5.109 1.00 82.56 88 SER A CA 1
ATOM 664 C C . SER A 1 88 ? 1.799 2.261 -4.174 1.00 82.56 88 SER A C 1
ATOM 666 O O . SER A 1 88 ? 0.810 2.410 -3.453 1.00 82.56 88 SER A O 1
ATOM 668 N N . ILE A 1 89 ? 2.541 1.152 -4.119 1.00 84.56 89 ILE A N 1
ATOM 669 C CA . ILE A 1 89 ? 2.302 0.065 -3.158 1.00 84.56 89 ILE A CA 1
ATOM 670 C C . ILE A 1 89 ? 2.534 0.552 -1.723 1.00 84.56 89 ILE A C 1
ATOM 672 O O . ILE A 1 89 ? 1.678 0.348 -0.864 1.00 84.56 89 ILE A O 1
ATOM 676 N N . CYS A 1 90 ? 3.634 1.261 -1.459 1.00 86.25 90 CYS A N 1
ATOM 677 C CA . CYS A 1 90 ? 3.898 1.856 -0.143 1.00 86.25 90 CYS A CA 1
ATOM 678 C C . CYS A 1 90 ? 2.782 2.825 0.287 1.00 86.25 90 CYS A C 1
ATOM 680 O O . CYS A 1 90 ? 2.373 2.833 1.449 1.00 86.25 90 CYS A O 1
ATOM 682 N N . VAL A 1 91 ? 2.232 3.597 -0.653 1.00 84.88 91 VAL A N 1
ATOM 683 C CA . VAL A 1 91 ? 1.076 4.477 -0.412 1.00 84.88 91 VAL A CA 1
ATOM 684 C C . VAL A 1 91 ? -0.179 3.674 -0.061 1.00 84.88 91 VAL A C 1
ATOM 686 O O . VAL A 1 91 ? -0.873 4.016 0.894 1.00 84.88 91 VAL A O 1
ATOM 689 N N . SER A 1 92 ? -0.462 2.593 -0.792 1.00 88.06 92 SER A N 1
ATOM 690 C CA . SER A 1 92 ? -1.601 1.698 -0.528 1.00 88.06 92 SER A CA 1
ATOM 691 C C . SER A 1 92 ? -1.528 1.068 0.858 1.00 88.06 92 SER A C 1
ATOM 693 O O . SER A 1 92 ? -2.515 1.054 1.600 1.00 88.06 92 SER A O 1
ATOM 695 N N . ILE A 1 93 ? -0.344 0.579 1.233 1.00 90.75 93 ILE A N 1
ATOM 696 C CA . ILE A 1 93 ? -0.093 0.003 2.554 1.00 90.75 93 ILE A CA 1
ATOM 697 C C . ILE A 1 93 ? -0.361 1.064 3.621 1.00 90.75 93 ILE A C 1
ATOM 699 O O . ILE A 1 93 ? -1.195 0.843 4.494 1.00 90.75 93 ILE A O 1
ATOM 703 N N . PHE A 1 94 ? 0.253 2.244 3.500 1.00 89.81 94 PHE A N 1
ATOM 704 C CA . PHE A 1 94 ? 0.026 3.357 4.422 1.00 89.81 94 PHE A CA 1
ATOM 705 C C . PHE A 1 94 ? -1.464 3.703 4.569 1.00 89.81 94 PHE A C 1
ATOM 707 O O . PHE A 1 94 ? -1.976 3.763 5.687 1.00 89.81 94 PHE A O 1
ATOM 714 N N . ALA A 1 95 ? -2.182 3.854 3.453 1.00 88.50 95 ALA A N 1
ATOM 715 C CA . ALA A 1 95 ? -3.603 4.193 3.449 1.00 88.50 95 ALA A CA 1
ATOM 716 C C . ALA A 1 95 ? -4.470 3.168 4.202 1.00 88.50 95 ALA A C 1
ATOM 718 O O . ALA A 1 95 ? -5.463 3.536 4.826 1.00 88.50 95 ALA A O 1
ATOM 719 N N . THR A 1 96 ? -4.066 1.895 4.202 1.00 91.38 96 THR A N 1
ATOM 720 C CA . THR A 1 96 ? -4.772 0.810 4.905 1.00 91.38 96 THR A CA 1
ATOM 721 C C . THR A 1 96 ? -4.744 0.990 6.425 1.00 91.38 96 THR A C 1
ATOM 723 O O . THR A 1 96 ? -5.703 0.632 7.105 1.00 91.38 96 THR A O 1
ATOM 726 N N . GLY A 1 97 ? -3.669 1.563 6.972 1.00 89.88 97 GLY A N 1
ATOM 727 C CA . GLY A 1 97 ? -3.520 1.773 8.415 1.00 89.88 97 GLY A CA 1
ATOM 728 C C . GLY A 1 97 ? -4.185 3.046 8.950 1.00 89.88 97 GLY A C 1
ATOM 729 O O . GLY A 1 97 ? -4.421 3.138 10.153 1.00 89.88 97 GLY A O 1
ATOM 730 N N . ILE A 1 98 ? -4.538 4.006 8.083 1.00 89.81 98 ILE A N 1
ATOM 731 C CA . ILE A 1 98 ? -5.093 5.315 8.481 1.00 89.81 98 ILE A CA 1
ATOM 732 C C . ILE A 1 98 ? -6.328 5.201 9.402 1.00 89.81 98 ILE A C 1
ATOM 734 O O . ILE A 1 98 ? -6.337 5.881 10.430 1.00 89.81 98 ILE A O 1
ATOM 738 N N . PRO A 1 99 ? -7.341 4.349 9.127 1.00 89.44 99 PRO A N 1
ATOM 739 C CA . PRO A 1 99 ? -8.516 4.221 10.000 1.00 89.44 99 PRO A CA 1
ATOM 740 C C . PRO A 1 99 ? -8.207 3.785 11.433 1.00 89.44 99 PRO A C 1
ATOM 742 O O . PRO A 1 99 ? -8.976 4.078 12.341 1.00 89.44 99 PRO A O 1
ATOM 745 N N . PHE A 1 100 ? -7.074 3.117 11.640 1.00 89.62 100 PHE A N 1
ATOM 746 C CA . PHE A 1 100 ? -6.665 2.545 12.922 1.00 89.62 100 PHE A CA 1
ATOM 747 C C . PHE A 1 100 ? -5.659 3.430 13.665 1.00 89.62 100 PHE A C 1
ATOM 749 O O . PHE A 1 100 ? -5.292 3.143 14.803 1.00 89.62 100 PHE A O 1
ATOM 756 N N . ALA A 1 101 ? -5.200 4.513 13.032 1.00 87.75 101 ALA A N 1
ATOM 757 C CA . ALA A 1 101 ? -4.120 5.346 13.541 1.00 87.75 101 ALA A CA 1
ATOM 758 C C . ALA A 1 101 ? -4.487 6.110 14.822 1.00 87.75 101 ALA A C 1
ATOM 760 O O . ALA A 1 101 ? -3.582 6.509 15.541 1.00 87.75 101 ALA A O 1
ATOM 761 N N . SER A 1 102 ? -5.774 6.292 15.137 1.00 82.12 102 SER A N 1
ATOM 762 C CA . SER A 1 102 ? -6.250 7.150 16.237 1.00 82.12 102 SER A CA 1
ATOM 763 C C . SER A 1 102 ? -5.668 6.804 17.613 1.00 82.12 102 SER A C 1
ATOM 765 O O . SER A 1 102 ? -5.420 7.709 18.408 1.00 82.12 102 SER A O 1
ATOM 767 N N . LEU A 1 103 ? -5.397 5.523 17.891 1.00 78.75 103 LEU A N 1
ATOM 768 C CA . LEU A 1 103 ? -4.790 5.089 19.157 1.00 78.75 103 LEU A CA 1
ATOM 769 C C . LEU A 1 103 ? -3.307 5.467 19.275 1.00 78.75 103 LEU A C 1
ATOM 771 O O . LEU A 1 103 ? -2.807 5.678 20.377 1.00 78.75 103 LEU A O 1
ATOM 775 N N . HIS A 1 104 ? -2.598 5.559 18.148 1.00 85.00 104 HIS A N 1
ATOM 776 C CA . HIS A 1 104 ? -1.150 5.767 18.101 1.00 85.00 104 HIS A CA 1
ATOM 777 C C . HIS A 1 104 ? -0.746 6.688 16.941 1.00 85.00 104 HIS A C 1
ATOM 779 O O . HIS A 1 104 ? 0.191 6.396 16.198 1.00 85.00 104 HIS A O 1
ATOM 785 N N . THR A 1 105 ? -1.440 7.822 16.804 1.00 83.31 105 THR A N 1
ATOM 786 C CA . THR A 1 105 ? -1.353 8.732 15.649 1.00 83.31 105 THR A CA 1
ATOM 787 C C . THR A 1 105 ? 0.091 9.104 15.320 1.00 83.31 105 THR A C 1
ATOM 789 O O . THR A 1 105 ? 0.573 8.826 14.224 1.00 83.31 105 THR A O 1
ATOM 792 N N . ALA A 1 106 ? 0.821 9.678 16.280 1.00 84.06 106 ALA A N 1
ATOM 793 C CA . ALA A 1 106 ? 2.188 10.144 16.050 1.00 84.06 106 ALA A CA 1
ATOM 794 C C . ALA A 1 106 ? 3.147 9.005 15.665 1.00 84.06 106 ALA A C 1
ATOM 796 O O . ALA A 1 106 ? 3.959 9.167 14.756 1.00 84.06 106 ALA A O 1
ATOM 797 N N . ALA A 1 107 ? 3.026 7.843 16.315 1.00 86.50 107 ALA A N 1
ATOM 798 C CA . ALA A 1 107 ? 3.872 6.690 16.027 1.00 86.50 107 ALA A CA 1
ATOM 799 C C . ALA A 1 107 ? 3.577 6.106 14.637 1.00 86.50 107 ALA A C 1
ATOM 801 O O . ALA A 1 107 ? 4.506 5.861 13.870 1.00 86.50 107 ALA A O 1
ATOM 802 N N . PHE A 1 108 ? 2.298 5.942 14.281 1.00 89.00 108 PHE A N 1
ATOM 803 C CA . PHE A 1 108 ? 1.891 5.401 12.985 1.00 89.00 108 PHE A CA 1
ATOM 804 C C . PHE A 1 108 ? 2.303 6.315 11.826 1.00 89.00 108 PHE A C 1
ATOM 806 O O . PHE A 1 108 ? 2.973 5.862 10.894 1.00 89.00 108 PHE A O 1
ATOM 813 N N . TYR A 1 109 ? 1.941 7.602 11.884 1.00 86.00 109 TYR A N 1
ATOM 814 C CA . TYR A 1 109 ? 2.269 8.556 10.822 1.00 86.00 109 TYR A CA 1
ATOM 815 C C . TYR A 1 109 ? 3.774 8.839 10.760 1.00 86.00 109 TYR A C 1
ATOM 817 O O . TYR A 1 109 ? 4.321 8.935 9.663 1.00 86.00 109 TYR A O 1
ATOM 825 N N . GLY A 1 110 ? 4.461 8.910 11.906 1.00 85.69 110 GLY A N 1
ATOM 826 C CA . GLY A 1 110 ? 5.912 9.089 11.965 1.00 85.69 110 GLY A CA 1
ATOM 827 C C . GLY A 1 110 ? 6.670 7.914 11.346 1.00 85.69 110 GLY A C 1
ATOM 828 O O . GLY A 1 110 ? 7.500 8.117 10.460 1.00 85.69 110 GLY A O 1
ATOM 829 N N . ALA A 1 111 ? 6.349 6.680 11.748 1.00 87.94 111 ALA A N 1
ATOM 830 C CA . ALA A 1 111 ? 6.993 5.482 11.211 1.00 87.94 111 ALA A CA 1
ATOM 831 C C . ALA A 1 111 ? 6.671 5.275 9.724 1.00 87.94 111 ALA A C 1
ATOM 833 O O . ALA A 1 111 ? 7.578 5.056 8.921 1.00 87.94 111 ALA A O 1
ATOM 834 N N . SER A 1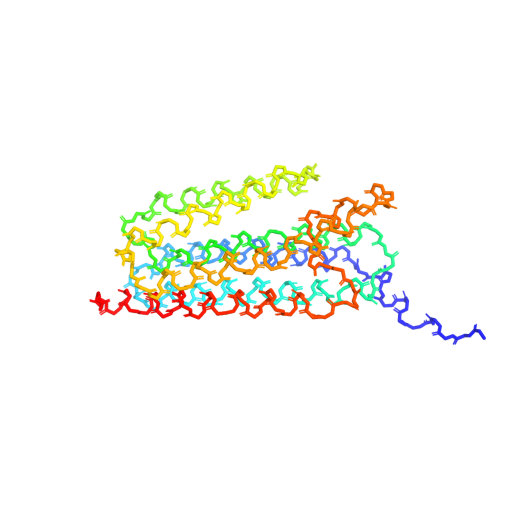 112 ? 5.398 5.399 9.334 1.00 86.75 112 SER A N 1
ATOM 835 C CA . SER A 1 112 ? 4.988 5.244 7.934 1.00 86.75 112 SER A CA 1
ATOM 836 C C . SER A 1 112 ? 5.590 6.329 7.045 1.00 86.75 112 SER A C 1
ATOM 838 O O . SER A 1 112 ? 6.097 6.025 5.968 1.00 86.75 112 SER A O 1
ATOM 840 N N . GLY A 1 113 ? 5.607 7.581 7.510 1.00 83.25 113 GLY A N 1
ATOM 841 C CA . GLY A 1 113 ? 6.238 8.694 6.805 1.00 83.25 113 GLY A CA 1
ATOM 842 C C . GLY A 1 113 ? 7.740 8.483 6.613 1.00 83.25 113 GLY A C 1
ATOM 843 O O . GLY A 1 113 ? 8.243 8.681 5.509 1.00 83.25 113 GLY A O 1
ATOM 844 N N . ALA A 1 114 ? 8.448 8.008 7.644 1.00 86.88 114 ALA A N 1
ATOM 845 C CA . ALA A 1 114 ? 9.873 7.693 7.555 1.00 86.88 114 ALA A CA 1
ATOM 846 C C . ALA A 1 114 ? 10.160 6.570 6.544 1.00 86.88 114 ALA A C 1
ATOM 848 O O . ALA A 1 114 ? 11.067 6.697 5.722 1.00 86.88 114 ALA A O 1
ATOM 849 N N . ILE A 1 115 ? 9.361 5.499 6.553 1.00 87.75 115 ILE A N 1
ATOM 850 C CA . ILE A 1 115 ? 9.480 4.398 5.587 1.00 87.75 115 ILE A CA 1
ATOM 851 C C . ILE A 1 115 ? 9.187 4.896 4.165 1.00 87.75 115 ILE A C 1
ATOM 853 O O . ILE A 1 115 ? 9.943 4.588 3.245 1.00 87.75 115 ILE A O 1
ATOM 857 N N . MET A 1 116 ? 8.136 5.691 3.963 1.00 84.69 116 MET A N 1
ATOM 858 C CA . MET A 1 116 ? 7.810 6.240 2.645 1.00 84.69 116 MET A CA 1
ATOM 859 C C . MET A 1 116 ? 8.903 7.179 2.127 1.00 84.69 116 MET A C 1
ATOM 861 O O . MET A 1 116 ? 9.280 7.086 0.958 1.00 84.69 116 MET A O 1
ATOM 865 N N . ALA A 1 117 ? 9.459 8.034 2.988 1.00 84.06 117 ALA A N 1
ATOM 866 C CA . ALA A 1 117 ? 10.596 8.884 2.646 1.00 84.06 117 ALA A CA 1
ATOM 867 C C . ALA A 1 117 ? 11.823 8.043 2.262 1.00 84.06 117 ALA A C 1
ATOM 869 O O . ALA A 1 117 ? 12.450 8.296 1.233 1.00 84.06 117 ALA A O 1
ATOM 870 N N . LEU A 1 118 ? 12.122 6.988 3.028 1.00 86.31 118 LEU A N 1
ATOM 871 C CA . LEU A 1 118 ? 13.191 6.048 2.701 1.00 86.31 118 LEU A CA 1
ATOM 872 C C . LEU A 1 118 ? 12.932 5.349 1.359 1.00 86.31 118 LEU A C 1
ATOM 874 O O . LEU A 1 118 ? 13.835 5.261 0.531 1.00 86.31 118 LEU A O 1
ATOM 878 N N . CYS A 1 119 ? 11.702 4.911 1.093 1.00 84.06 119 CYS A N 1
ATOM 879 C CA . CYS A 1 119 ? 11.325 4.316 -0.187 1.00 84.06 119 CYS A CA 1
ATOM 880 C C . CYS A 1 119 ? 11.540 5.295 -1.354 1.00 84.06 119 CYS A C 1
ATOM 882 O O . CYS A 1 119 ? 12.060 4.894 -2.395 1.00 84.06 119 CYS A O 1
ATOM 884 N N . ALA A 1 120 ? 11.198 6.575 -1.181 1.00 80.75 120 ALA A N 1
ATOM 885 C CA . ALA A 1 120 ? 11.438 7.612 -2.183 1.00 80.75 120 ALA A CA 1
ATOM 886 C C . ALA A 1 120 ? 12.942 7.821 -2.448 1.00 80.75 120 ALA A C 1
ATOM 888 O O . ALA A 1 120 ? 13.361 7.896 -3.605 1.00 80.75 120 ALA A O 1
ATOM 889 N N . VAL A 1 121 ? 13.774 7.824 -1.399 1.00 80.62 121 VAL A N 1
ATOM 890 C CA . VAL A 1 121 ? 15.241 7.878 -1.535 1.00 80.62 121 VAL A CA 1
ATOM 891 C C . VAL A 1 121 ? 15.771 6.654 -2.287 1.00 80.62 121 VAL A C 1
ATOM 893 O O . VAL A 1 121 ? 16.583 6.798 -3.198 1.00 80.62 121 VAL A O 1
ATOM 896 N N . LEU A 1 122 ? 15.291 5.450 -1.965 1.00 79.62 122 LEU A N 1
ATOM 897 C CA . LEU A 1 122 ? 15.714 4.206 -2.623 1.00 79.62 122 LEU A CA 1
ATOM 898 C C . LEU A 1 122 ? 15.280 4.123 -4.092 1.00 79.62 122 LEU A C 1
ATOM 900 O O . LEU A 1 122 ? 15.952 3.495 -4.912 1.00 79.62 122 LEU A O 1
ATOM 904 N N . ILE A 1 123 ? 14.172 4.774 -4.448 1.00 78.06 123 ILE A N 1
ATOM 905 C CA . ILE A 1 123 ? 13.769 4.975 -5.841 1.00 78.06 123 ILE A CA 1
ATOM 906 C C . ILE A 1 123 ? 14.763 5.894 -6.553 1.00 78.06 123 ILE A C 1
ATOM 908 O O . ILE A 1 123 ? 15.269 5.526 -7.615 1.00 78.06 123 ILE A O 1
ATOM 912 N N . ALA A 1 124 ? 15.104 7.035 -5.947 1.00 75.00 124 ALA A N 1
ATOM 913 C CA . ALA A 1 124 ? 16.054 7.989 -6.518 1.00 75.00 124 ALA A CA 1
ATOM 914 C C . ALA A 1 124 ? 17.452 7.376 -6.724 1.00 75.00 124 ALA A C 1
ATOM 916 O O . ALA A 1 124 ? 18.089 7.617 -7.750 1.00 75.00 124 ALA A O 1
ATOM 917 N N . THR A 1 125 ? 17.906 6.528 -5.797 1.00 78.62 125 THR A N 1
ATOM 918 C CA . THR A 1 125 ? 19.198 5.822 -5.887 1.00 78.62 125 THR A CA 1
ATOM 919 C C . THR A 1 125 ? 19.142 4.524 -6.694 1.00 78.62 125 THR A C 1
ATOM 921 O O . THR A 1 125 ? 20.167 3.866 -6.862 1.00 78.62 125 THR A O 1
ATOM 924 N N . LYS A 1 126 ? 17.969 4.150 -7.229 1.00 75.19 126 LYS A N 1
ATOM 925 C CA . LYS A 1 126 ? 17.743 2.921 -8.013 1.00 75.19 126 LYS A CA 1
ATOM 926 C C . LYS A 1 126 ? 18.113 1.629 -7.258 1.00 75.19 126 LYS A C 1
ATOM 928 O O . LYS A 1 126 ? 18.444 0.621 -7.876 1.00 75.19 126 LYS A O 1
ATOM 933 N N . ALA A 1 127 ? 18.023 1.631 -5.929 1.00 74.44 127 ALA A N 1
ATOM 934 C CA . ALA A 1 127 ? 18.379 0.497 -5.080 1.00 74.44 127 ALA A CA 1
ATOM 935 C C . ALA A 1 127 ? 17.189 -0.466 -4.892 1.00 74.44 127 ALA A C 1
ATOM 937 O O . ALA A 1 127 ? 16.351 -0.287 -4.011 1.00 74.44 127 ALA A O 1
ATOM 938 N N . GLU A 1 128 ? 17.104 -1.510 -5.719 1.00 69.50 128 GLU A N 1
ATOM 939 C CA . GLU A 1 128 ? 15.907 -2.366 -5.793 1.00 69.50 128 GLU A CA 1
ATOM 940 C C . GLU A 1 128 ? 15.712 -3.319 -4.614 1.00 69.50 128 GLU A C 1
ATOM 942 O O . GLU A 1 128 ? 14.623 -3.379 -4.048 1.00 69.50 128 GLU A O 1
ATOM 947 N N . ARG A 1 129 ? 16.757 -4.055 -4.209 1.00 72.56 129 ARG A N 1
ATOM 948 C CA . ARG A 1 129 ? 16.647 -5.005 -3.087 1.00 72.56 129 ARG A CA 1
ATOM 949 C C . ARG A 1 129 ? 16.288 -4.303 -1.774 1.00 72.56 129 ARG A C 1
ATOM 951 O O . ARG A 1 129 ? 15.344 -4.749 -1.126 1.00 72.56 129 ARG A O 1
ATOM 958 N N . PRO A 1 130 ? 16.958 -3.198 -1.383 1.00 77.69 130 PRO A N 1
ATOM 959 C CA . PRO A 1 130 ? 16.553 -2.451 -0.196 1.00 77.69 130 PRO A CA 1
ATOM 960 C C . PRO A 1 130 ? 15.116 -1.935 -0.293 1.00 77.69 130 PRO A C 1
ATOM 962 O O . PRO A 1 130 ? 14.400 -1.960 0.702 1.00 77.69 130 PRO A O 1
ATOM 965 N N . ARG A 1 131 ? 14.667 -1.520 -1.486 1.00 78.06 131 ARG A N 1
ATOM 966 C CA . ARG A 1 131 ? 13.296 -1.042 -1.702 1.00 78.06 131 ARG A CA 1
ATOM 967 C C . ARG A 1 131 ? 12.267 -2.129 -1.397 1.00 78.06 131 ARG A C 1
ATOM 969 O O . ARG A 1 131 ? 11.327 -1.859 -0.661 1.00 78.06 131 ARG A O 1
ATOM 976 N N . LEU A 1 132 ? 12.487 -3.357 -1.874 1.00 79.38 132 LEU A N 1
ATOM 977 C CA . LEU A 1 132 ? 11.623 -4.495 -1.550 1.00 79.38 132 LEU A CA 1
ATOM 978 C C . LEU A 1 132 ? 11.541 -4.734 -0.035 1.00 79.38 132 LEU A C 1
ATOM 980 O O . LEU A 1 132 ? 10.446 -4.876 0.502 1.00 79.38 132 LEU A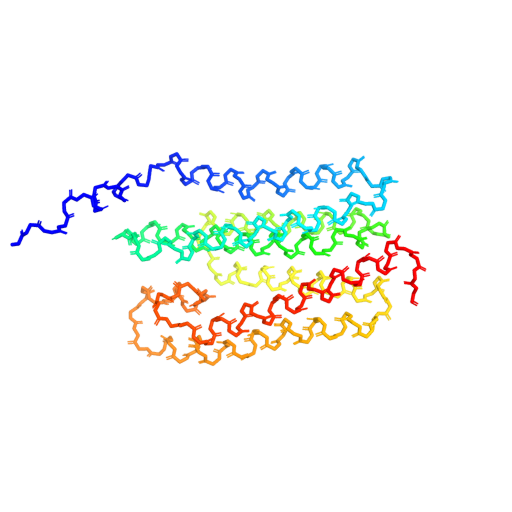 O 1
ATOM 984 N N . PHE A 1 133 ? 12.679 -4.735 0.667 1.00 83.31 133 PHE A N 1
ATOM 985 C CA . PHE A 1 133 ? 12.687 -4.909 2.123 1.00 83.31 133 PHE A CA 1
ATOM 986 C C . PHE A 1 133 ? 11.943 -3.790 2.853 1.00 83.31 133 PHE A C 1
ATOM 988 O O . PHE A 1 133 ? 11.223 -4.071 3.806 1.00 83.31 133 PHE A O 1
ATOM 995 N N . VAL A 1 134 ? 12.066 -2.543 2.393 1.00 86.00 134 VAL A N 1
ATOM 996 C CA . VAL A 1 134 ? 11.331 -1.402 2.956 1.00 86.00 134 VAL A CA 1
ATOM 997 C C . VAL A 1 134 ? 9.826 -1.552 2.741 1.00 86.00 134 VAL A C 1
ATOM 999 O O . VAL A 1 134 ? 9.064 -1.385 3.692 1.00 86.00 134 VAL A O 1
ATOM 1002 N N . THR A 1 135 ? 9.386 -1.937 1.541 1.00 84.81 135 THR A N 1
ATOM 1003 C CA . THR A 1 135 ? 7.966 -2.199 1.258 1.00 84.81 135 THR A CA 1
ATOM 1004 C C . THR A 1 135 ? 7.422 -3.343 2.119 1.00 84.81 135 THR A C 1
ATOM 1006 O O . THR A 1 135 ? 6.347 -3.213 2.703 1.00 84.81 135 THR A O 1
ATOM 1009 N N . LEU A 1 136 ? 8.173 -4.440 2.268 1.00 87.19 136 LEU A N 1
ATOM 1010 C CA . LEU A 1 136 ? 7.789 -5.562 3.132 1.00 87.19 136 LEU A CA 1
ATOM 1011 C C . LEU A 1 136 ? 7.737 -5.162 4.609 1.00 87.19 136 LEU A C 1
ATOM 1013 O O . LEU A 1 136 ? 6.794 -5.528 5.306 1.00 87.19 136 LEU A O 1
ATOM 1017 N N . ALA A 1 137 ? 8.711 -4.384 5.081 1.00 88.88 137 ALA A N 1
ATOM 1018 C CA . ALA A 1 137 ? 8.721 -3.868 6.445 1.00 88.88 137 ALA A CA 1
ATOM 1019 C C . ALA A 1 137 ? 7.496 -2.984 6.712 1.00 88.88 137 ALA A C 1
ATOM 1021 O O . ALA A 1 137 ? 6.875 -3.112 7.766 1.00 88.88 137 ALA A O 1
ATOM 1022 N N . GLN A 1 138 ? 7.106 -2.144 5.748 1.00 90.56 138 GLN A N 1
ATOM 1023 C CA . GLN A 1 138 ? 5.893 -1.332 5.838 1.00 90.56 138 GLN A CA 1
ATOM 1024 C C . GLN A 1 138 ? 4.622 -2.183 5.872 1.00 90.56 138 GLN A C 1
ATOM 1026 O O . GLN A 1 138 ? 3.703 -1.898 6.641 1.00 90.56 138 GLN A O 1
ATOM 1031 N N . PHE A 1 139 ? 4.559 -3.219 5.034 1.00 91.25 139 PHE A N 1
ATOM 1032 C CA . PHE A 1 139 ? 3.432 -4.145 4.998 1.00 91.25 139 PHE A CA 1
ATOM 1033 C C . PHE A 1 139 ? 3.275 -4.861 6.342 1.00 91.25 139 PHE A C 1
ATOM 1035 O O . PHE A 1 139 ? 2.211 -4.787 6.952 1.00 91.25 139 PHE A O 1
ATOM 1042 N N . ILE A 1 140 ? 4.349 -5.483 6.839 1.00 91.56 140 ILE A N 1
ATOM 1043 C CA . ILE A 1 140 ? 4.354 -6.215 8.110 1.00 91.56 140 ILE A CA 1
ATOM 1044 C C . ILE A 1 140 ? 3.983 -5.287 9.267 1.00 91.56 140 ILE A C 1
ATOM 1046 O O . ILE A 1 140 ? 3.138 -5.652 10.087 1.00 91.56 140 ILE A O 1
ATOM 1050 N N . SER A 1 141 ? 4.572 -4.089 9.334 1.00 91.44 141 SER A N 1
ATOM 1051 C CA . SER A 1 141 ? 4.288 -3.140 10.413 1.00 91.44 141 SER A CA 1
ATOM 1052 C C . SER A 1 141 ? 2.833 -2.676 10.392 1.00 91.44 141 SER A C 1
ATOM 1054 O O . SER A 1 141 ? 2.184 -2.678 11.436 1.00 91.44 141 SER A O 1
ATOM 1056 N N . THR A 1 142 ? 2.287 -2.369 9.214 1.00 91.62 142 THR A N 1
ATOM 1057 C CA . THR A 1 142 ? 0.895 -1.926 9.066 1.00 91.62 142 THR A CA 1
ATOM 1058 C C . THR A 1 142 ? -0.085 -3.043 9.398 1.00 91.62 142 THR A C 1
ATOM 1060 O O . THR A 1 142 ? -1.011 -2.835 10.176 1.00 91.62 142 THR A O 1
ATOM 1063 N N . VAL A 1 143 ? 0.122 -4.246 8.861 1.00 92.50 143 VAL A N 1
ATOM 1064 C CA . VAL A 1 143 ? -0.744 -5.402 9.127 1.00 92.50 143 VAL A CA 1
ATOM 1065 C C . VAL A 1 143 ? -0.737 -5.747 10.614 1.00 92.50 143 VAL A C 1
ATOM 1067 O O . VAL A 1 143 ? -1.807 -5.879 11.204 1.00 92.50 143 VAL A O 1
ATOM 1070 N N . THR A 1 144 ? 0.443 -5.802 11.239 1.00 92.19 144 THR A N 1
ATOM 1071 C CA . THR A 1 144 ? 0.586 -6.066 12.681 1.00 92.19 144 THR A CA 1
ATOM 1072 C C . THR A 1 144 ? -0.092 -4.985 13.518 1.00 92.19 144 THR A C 1
ATOM 1074 O O . THR A 1 144 ? -0.790 -5.301 14.478 1.00 92.19 144 THR A O 1
ATOM 1077 N N . PHE A 1 145 ? 0.064 -3.713 13.141 1.00 92.25 145 PHE A N 1
ATOM 1078 C CA . PHE A 1 145 ? -0.597 -2.594 13.806 1.00 92.25 145 PHE A CA 1
ATOM 1079 C C . PHE A 1 145 ? -2.124 -2.714 13.746 1.00 92.25 145 PHE A C 1
ATOM 1081 O O . PHE A 1 145 ? -2.785 -2.605 14.778 1.00 92.25 145 PHE A O 1
ATOM 1088 N N . ILE A 1 146 ? -2.688 -3.009 12.571 1.00 91.62 146 ILE A N 1
ATOM 1089 C CA . ILE A 1 146 ? -4.134 -3.218 12.422 1.00 91.62 146 ILE A CA 1
ATOM 1090 C C . ILE A 1 146 ? -4.583 -4.422 13.257 1.00 91.62 146 ILE A C 1
ATOM 1092 O O . ILE A 1 146 ? -5.602 -4.332 13.937 1.00 91.62 146 ILE A O 1
ATOM 1096 N N . GLY A 1 147 ? -3.829 -5.525 13.256 1.00 90.69 147 GLY A N 1
ATOM 1097 C CA . GLY A 1 147 ? -4.128 -6.710 14.065 1.00 90.69 147 GLY A CA 1
ATOM 1098 C C . GLY A 1 147 ? -4.177 -6.385 15.556 1.00 90.69 147 GLY A C 1
ATOM 1099 O O . GLY A 1 147 ? -5.150 -6.717 16.227 1.00 90.69 147 GLY A O 1
ATOM 1100 N N . TYR A 1 148 ? -3.194 -5.635 16.054 1.00 91.50 148 TYR A N 1
ATOM 1101 C CA . TYR A 1 148 ? -3.171 -5.148 17.432 1.00 91.50 148 TYR A CA 1
ATOM 1102 C C . TYR A 1 148 ? -4.391 -4.270 17.762 1.00 91.50 148 TYR A C 1
ATOM 1104 O O . TYR A 1 148 ? -5.103 -4.547 18.725 1.00 91.50 148 TYR A O 1
ATOM 1112 N N . VAL A 1 149 ? -4.681 -3.251 16.944 1.00 89.25 149 VAL A N 1
ATOM 1113 C CA . VAL A 1 149 ? -5.789 -2.305 17.187 1.00 89.25 149 VAL A CA 1
ATOM 1114 C C . VAL A 1 149 ? -7.162 -2.977 17.082 1.00 89.25 149 VAL A C 1
ATOM 1116 O O . VAL A 1 149 ? -8.060 -2.686 17.870 1.00 89.25 149 VAL A O 1
ATOM 1119 N N . SER A 1 150 ? -7.326 -3.896 16.133 1.00 87.50 150 SER A N 1
ATOM 1120 C CA . SER A 1 150 ? -8.569 -4.644 15.910 1.00 87.50 150 SER A CA 1
ATOM 1121 C C . SER A 1 150 ? -8.710 -5.882 16.799 1.00 87.50 150 SER A C 1
ATOM 1123 O O . SER A 1 150 ? -9.635 -6.662 16.600 1.00 87.50 150 SER A O 1
ATOM 1125 N N . SER A 1 151 ? -7.815 -6.085 17.776 1.00 88.69 151 SER A N 1
ATOM 1126 C CA . SER A 1 151 ? -7.821 -7.267 18.656 1.00 88.69 151 SER A CA 1
ATOM 1127 C C . SER A 1 151 ? -7.829 -8.597 17.887 1.00 88.69 151 SER A C 1
ATOM 1129 O O . SER A 1 151 ? -8.463 -9.561 18.304 1.00 88.69 151 SER A O 1
ATOM 1131 N N . TRP A 1 152 ? -7.115 -8.647 16.760 1.00 87.31 152 TRP A N 1
ATOM 1132 C CA . TRP A 1 152 ? -6.965 -9.832 15.910 1.00 87.31 152 TRP A CA 1
ATOM 1133 C C . TRP A 1 152 ? -8.298 -10.379 15.380 1.00 87.31 152 TRP A C 1
ATOM 1135 O O . TRP A 1 152 ? -8.473 -11.589 15.233 1.00 87.31 152 TRP A O 1
ATOM 1145 N N . HIS A 1 153 ? -9.234 -9.476 15.074 1.00 88.31 153 HIS A N 1
ATOM 1146 C CA . HIS A 1 153 ? -10.554 -9.793 14.530 1.00 88.31 153 HIS A CA 1
ATOM 1147 C C . HIS A 1 153 ? -10.481 -10.804 13.366 1.00 88.31 153 HIS A C 1
ATOM 1149 O O . HIS A 1 153 ? -9.636 -10.690 12.476 1.00 88.31 153 HIS A O 1
ATOM 1155 N N . HIS A 1 154 ? -11.392 -11.782 13.313 1.00 91.44 154 HIS A N 1
ATOM 1156 C CA . HIS A 1 154 ? -11.323 -12.885 12.337 1.00 91.44 154 HIS A CA 1
ATOM 1157 C C . HIS A 1 154 ? -11.294 -12.415 10.874 1.00 91.44 154 HIS A C 1
ATOM 1159 O O . HIS A 1 154 ? -10.581 -12.987 10.051 1.00 91.44 154 HIS A O 1
ATOM 1165 N N . VAL A 1 155 ? -12.012 -11.333 10.552 1.00 92.00 155 VAL A N 1
ATOM 1166 C CA . VAL A 1 155 ? -11.988 -10.732 9.205 1.00 92.00 155 VAL A CA 1
ATOM 1167 C C . VAL A 1 155 ? -10.614 -10.135 8.877 1.00 92.00 155 VAL A C 1
ATOM 1169 O O . VAL A 1 155 ? -10.173 -10.226 7.734 1.00 92.00 155 VAL A O 1
ATOM 1172 N N . TRP A 1 156 ? -9.894 -9.587 9.863 1.00 93.12 156 TRP A N 1
ATOM 1173 C CA . TRP A 1 156 ? -8.516 -9.127 9.667 1.00 93.12 156 TRP A CA 1
ATOM 1174 C C . TRP A 1 156 ? -7.576 -10.306 9.389 1.00 93.12 156 TRP A C 1
ATOM 1176 O O . TRP A 1 156 ? -6.734 -10.210 8.494 1.00 93.12 156 TRP A O 1
ATOM 1186 N N . VAL A 1 157 ? -7.748 -11.433 10.094 1.00 92.19 157 VAL A N 1
ATOM 1187 C CA . VAL A 1 157 ? -6.959 -12.653 9.851 1.00 92.19 157 VAL A CA 1
ATOM 1188 C C . VAL A 1 157 ? -7.201 -13.145 8.426 1.00 92.19 157 VAL A C 1
ATOM 1190 O O . VAL A 1 157 ? -6.245 -13.369 7.689 1.00 92.19 157 VAL A O 1
ATOM 1193 N N . ALA A 1 158 ? -8.467 -13.246 8.010 1.00 92.94 158 ALA A N 1
ATOM 1194 C CA . ALA A 1 158 ? -8.837 -13.663 6.659 1.00 92.94 158 ALA A CA 1
ATOM 1195 C C . ALA A 1 158 ? -8.244 -12.737 5.583 1.00 92.94 158 ALA A C 1
ATOM 1197 O O . ALA A 1 158 ? -7.643 -13.221 4.625 1.00 92.94 158 ALA A O 1
ATOM 1198 N N . GLY A 1 159 ? -8.333 -11.416 5.769 1.00 92.19 159 GLY A N 1
ATOM 1199 C CA . GLY A 1 159 ? -7.739 -10.444 4.848 1.00 92.19 159 GLY A CA 1
ATOM 1200 C C . GLY A 1 159 ? -6.213 -10.535 4.783 1.00 92.19 159 GLY A C 1
ATOM 1201 O O . GLY A 1 159 ? -5.628 -10.521 3.703 1.00 92.19 159 GLY A O 1
ATOM 1202 N N . THR A 1 160 ? -5.559 -10.709 5.932 1.00 92.12 160 THR A N 1
ATOM 1203 C CA . THR A 1 160 ? -4.104 -10.903 6.012 1.00 92.12 160 THR A CA 1
ATOM 1204 C C . THR A 1 160 ? -3.669 -12.180 5.298 1.00 92.12 160 THR A C 1
ATOM 1206 O O . THR A 1 160 ? -2.700 -12.165 4.538 1.00 92.12 160 THR A O 1
ATOM 1209 N N . LEU A 1 161 ? -4.406 -13.277 5.489 1.00 93.44 161 LEU A N 1
ATOM 1210 C CA . LEU A 1 161 ? -4.169 -14.533 4.782 1.00 93.44 161 LEU A CA 1
ATOM 1211 C C . LEU A 1 161 ? -4.393 -14.391 3.275 1.00 93.44 161 LEU A C 1
ATOM 1213 O O . LEU A 1 161 ? -3.636 -14.985 2.515 1.00 93.44 161 LEU A O 1
ATOM 1217 N N . ALA A 1 162 ? -5.361 -13.582 2.833 1.00 92.38 162 ALA A N 1
ATOM 1218 C CA . ALA A 1 162 ? -5.556 -13.289 1.415 1.00 92.38 162 ALA A CA 1
ATOM 1219 C C . ALA A 1 162 ? -4.339 -12.562 0.817 1.00 92.38 162 ALA A C 1
ATOM 1221 O O . ALA A 1 162 ? -3.830 -12.994 -0.216 1.00 92.38 162 ALA A O 1
ATOM 1222 N N . TYR A 1 163 ? -3.789 -11.547 1.497 1.00 89.81 163 TYR A N 1
ATOM 1223 C CA . TYR A 1 163 ? -2.551 -10.894 1.049 1.00 89.81 163 TYR A CA 1
ATOM 1224 C C . TYR A 1 163 ? -1.370 -11.871 0.977 1.00 89.81 163 TYR A C 1
ATOM 1226 O O . TYR A 1 163 ? -0.685 -11.936 -0.044 1.00 89.81 163 TYR A O 1
ATOM 1234 N N . ILE A 1 164 ? -1.136 -12.653 2.039 1.00 89.75 164 ILE A N 1
ATOM 1235 C CA . ILE A 1 164 ? -0.050 -13.647 2.082 1.00 89.75 164 ILE A CA 1
ATOM 1236 C C . ILE A 1 164 ? -0.239 -14.694 0.981 1.00 89.75 164 ILE A C 1
ATOM 1238 O O . ILE A 1 164 ? 0.718 -15.024 0.284 1.00 89.75 164 ILE A O 1
ATOM 1242 N N . GLY A 1 165 ? -1.468 -15.178 0.795 1.00 86.25 165 GLY A N 1
ATOM 1243 C CA . GLY A 1 165 ? -1.848 -16.099 -0.269 1.00 86.25 165 GLY A CA 1
ATOM 1244 C C . GLY A 1 165 ? -1.543 -15.521 -1.646 1.00 86.25 165 GLY A C 1
ATOM 1245 O O . GLY A 1 165 ? -0.934 -16.207 -2.459 1.00 86.25 165 GLY A O 1
ATOM 1246 N N . GLY A 1 166 ? -1.851 -14.241 -1.873 1.00 84.00 166 GLY A N 1
ATOM 1247 C CA . GLY A 1 166 ? -1.482 -13.520 -3.092 1.00 84.00 166 GLY A CA 1
ATOM 1248 C C . GLY A 1 166 ? 0.018 -13.602 -3.360 1.00 84.00 166 GLY A C 1
ATOM 1249 O O . GLY A 1 166 ? 0.439 -14.098 -4.407 1.00 84.00 166 GLY A O 1
ATOM 1250 N N . PHE A 1 167 ? 0.844 -13.195 -2.393 1.00 80.81 167 PHE A N 1
ATOM 1251 C CA . PHE A 1 167 ? 2.302 -13.271 -2.527 1.00 80.81 167 PHE A CA 1
ATOM 1252 C C . PHE A 1 167 ? 2.809 -14.711 -2.711 1.00 80.81 167 PHE A C 1
ATOM 1254 O O . PHE A 1 167 ? 3.726 -14.943 -3.504 1.00 80.81 167 PHE A O 1
ATOM 1261 N N . ALA A 1 168 ? 2.215 -15.687 -2.024 1.00 80.69 168 ALA A N 1
ATOM 1262 C CA . ALA A 1 168 ? 2.597 -17.094 -2.101 1.00 80.69 168 ALA A CA 1
ATOM 1263 C C . ALA A 1 168 ? 2.252 -17.724 -3.459 1.00 80.69 168 ALA A C 1
ATOM 1265 O O . ALA A 1 168 ? 3.106 -18.377 -4.054 1.00 80.69 168 ALA A O 1
ATOM 1266 N N . CYS A 1 169 ? 1.048 -17.488 -3.987 1.00 73.56 169 CYS A N 1
ATOM 1267 C CA . CYS A 1 169 ? 0.632 -17.925 -5.323 1.00 73.56 169 CYS A CA 1
ATOM 1268 C C . CYS A 1 169 ? 1.510 -17.300 -6.415 1.00 73.56 169 CYS A C 1
ATOM 1270 O O . CYS A 1 169 ? 1.800 -17.924 -7.437 1.00 73.56 169 CYS A O 1
ATOM 1272 N N . TYR A 1 170 ? 1.979 -16.080 -6.172 1.00 66.69 170 TYR A N 1
ATOM 1273 C CA . TYR A 1 170 ? 2.749 -15.311 -7.131 1.00 66.69 170 TYR A CA 1
ATOM 1274 C C . TYR A 1 170 ? 4.261 -15.639 -7.142 1.00 66.69 170 TYR A C 1
ATOM 1276 O O . TYR A 1 170 ? 4.912 -15.621 -8.193 1.00 66.69 170 TYR A O 1
ATOM 1284 N N . SER A 1 171 ? 4.836 -16.010 -5.994 1.00 68.31 171 SER A N 1
ATOM 1285 C CA . SER A 1 171 ? 6.284 -16.241 -5.822 1.00 68.31 171 SER A CA 1
ATOM 1286 C C . SER A 1 171 ? 6.889 -17.330 -6.736 1.00 68.31 171 SER A C 1
ATOM 1288 O O . SER A 1 171 ? 7.938 -17.082 -7.337 1.00 68.31 171 SER A O 1
ATOM 1290 N N . PRO A 1 172 ? 6.268 -18.510 -6.943 1.00 66.50 172 PRO A N 1
ATOM 1291 C CA . PRO A 1 172 ? 6.796 -19.531 -7.854 1.00 66.50 172 PRO A CA 1
ATOM 1292 C C . PRO A 1 172 ? 6.886 -19.055 -9.309 1.00 66.50 172 PRO A C 1
ATOM 1294 O O . PRO A 1 172 ? 7.810 -19.426 -10.039 1.00 66.50 172 PRO A O 1
ATOM 1297 N N . VAL A 1 173 ? 5.945 -18.204 -9.732 1.00 63.28 173 VAL A N 1
ATOM 1298 C CA . VAL A 1 173 ? 5.920 -17.615 -11.077 1.00 63.28 173 VAL A CA 1
ATOM 1299 C C . VAL A 1 173 ? 7.055 -16.606 -11.230 1.00 63.28 173 VAL A C 1
ATOM 1301 O O . VAL A 1 173 ? 7.745 -16.623 -12.251 1.00 63.28 173 VAL A O 1
ATOM 1304 N N . ALA A 1 174 ? 7.310 -15.788 -10.206 1.00 61.69 174 ALA A N 1
ATOM 1305 C CA . ALA A 1 174 ? 8.464 -14.891 -10.150 1.00 61.69 174 ALA A CA 1
ATOM 1306 C C . ALA A 1 174 ? 9.792 -15.664 -10.280 1.00 61.69 174 ALA A C 1
ATOM 1308 O O . ALA A 1 174 ? 10.584 -15.405 -11.187 1.00 61.69 174 ALA A O 1
ATOM 1309 N N . MET A 1 175 ? 9.992 -16.689 -9.443 1.00 63.06 175 MET A N 1
ATOM 1310 C CA . MET A 1 175 ? 11.230 -17.480 -9.386 1.00 63.06 175 MET A CA 1
ATOM 1311 C C . MET A 1 175 ? 11.522 -18.250 -10.679 1.00 63.06 175 MET A C 1
ATOM 1313 O O . MET A 1 175 ? 12.670 -18.327 -11.118 1.00 63.06 175 MET A O 1
ATOM 1317 N N . ARG A 1 176 ? 10.495 -18.832 -11.311 1.00 61.25 176 ARG A N 1
ATOM 1318 C CA . ARG A 1 176 ? 10.653 -19.586 -12.566 1.00 61.25 176 ARG A CA 1
ATOM 1319 C C . ARG A 1 176 ? 11.048 -18.683 -13.733 1.00 61.25 176 ARG A C 1
ATOM 1321 O O . ARG A 1 176 ? 11.717 -19.139 -14.654 1.00 61.25 176 ARG A O 1
ATOM 1328 N N . ASN A 1 177 ? 10.642 -17.418 -13.695 1.00 52.88 177 ASN A N 1
ATOM 1329 C CA . ASN A 1 177 ? 10.924 -16.457 -14.755 1.00 52.88 177 ASN A CA 1
ATOM 1330 C C . ASN A 1 177 ? 12.307 -15.796 -14.640 1.00 52.88 177 ASN A C 1
ATOM 1332 O O . ASN A 1 177 ? 12.746 -15.235 -15.642 1.00 52.88 177 ASN A O 1
ATOM 1336 N N . GLY A 1 178 ? 12.980 -15.902 -13.486 1.00 50.50 178 GLY A N 1
ATOM 1337 C CA . GLY A 1 178 ? 14.335 -15.377 -13.270 1.00 50.50 178 GLY A CA 1
ATOM 1338 C C . GLY A 1 178 ? 15.487 -16.337 -13.589 1.00 50.50 178 GLY A C 1
ATOM 1339 O O . GLY A 1 178 ? 16.662 -15.982 -13.573 1.00 50.50 178 GLY A O 1
ATOM 1340 N N . LYS A 1 179 ? 15.192 -17.599 -13.915 1.00 39.16 179 LYS A N 1
ATOM 1341 C CA . LYS A 1 179 ? 16.229 -18.548 -14.341 1.00 39.16 179 LYS A CA 1
ATOM 1342 C C . LYS A 1 179 ? 16.459 -18.440 -15.850 1.00 39.16 179 LYS A C 1
ATOM 1344 O O . LYS A 1 179 ? 15.713 -19.019 -16.634 1.00 39.16 179 LYS A O 1
ATOM 1349 N N . GLY A 1 180 ? 17.528 -17.738 -16.240 1.00 43.97 180 GLY A N 1
ATOM 1350 C CA . GLY A 1 180 ? 18.152 -17.886 -17.563 1.00 43.97 180 GLY A CA 1
ATOM 1351 C C . GLY A 1 180 ? 18.103 -16.685 -18.510 1.00 43.97 180 GLY A C 1
ATOM 1352 O O . GLY A 1 180 ? 18.238 -16.888 -19.715 1.00 43.97 180 GLY A O 1
ATOM 1353 N N . ARG A 1 181 ? 17.927 -15.447 -18.030 1.00 44.88 181 ARG A N 1
ATOM 1354 C CA . ARG A 1 181 ? 18.014 -14.260 -18.895 1.00 44.88 181 ARG A CA 1
ATOM 1355 C C . ARG A 1 181 ? 18.884 -13.166 -18.283 1.00 44.88 181 ARG A C 1
ATOM 1357 O O . ARG A 1 181 ? 19.008 -13.052 -17.072 1.00 44.88 181 ARG A O 1
ATOM 1364 N N . THR A 1 182 ? 19.558 -12.431 -19.165 1.00 42.00 182 THR A N 1
ATOM 1365 C CA . THR A 1 182 ? 20.483 -11.322 -18.885 1.00 42.00 182 THR A CA 1
ATOM 1366 C C . THR A 1 182 ? 19.952 -10.367 -17.813 1.00 42.00 182 THR A C 1
ATOM 1368 O O . THR A 1 182 ? 18.747 -10.164 -17.763 1.00 42.00 182 THR A O 1
ATOM 1371 N N . LEU A 1 183 ? 20.849 -9.709 -17.060 1.00 38.22 183 LEU A N 1
ATOM 1372 C CA . LEU A 1 183 ? 20.619 -8.673 -16.020 1.00 38.22 183 LEU A CA 1
ATOM 1373 C C . LEU A 1 183 ? 19.427 -7.704 -16.234 1.00 38.22 183 LEU A C 1
ATOM 1375 O O . LEU A 1 183 ? 18.912 -7.148 -15.272 1.00 38.22 183 LEU A O 1
ATOM 1379 N N . VAL A 1 184 ? 18.981 -7.518 -17.478 1.00 41.50 184 VAL A N 1
ATOM 1380 C CA . VAL A 1 184 ? 17.761 -6.808 -17.899 1.00 41.50 184 VAL A CA 1
ATOM 1381 C C . VAL A 1 184 ? 16.462 -7.404 -17.320 1.00 41.50 184 VAL A C 1
ATOM 1383 O O . VAL A 1 184 ? 15.521 -6.655 -17.086 1.00 41.50 184 VAL A O 1
ATOM 1386 N N . ASP A 1 185 ? 16.398 -8.712 -17.053 1.00 41.81 185 ASP A N 1
ATOM 1387 C CA . ASP A 1 185 ? 15.241 -9.368 -16.422 1.00 41.81 185 ASP A CA 1
ATOM 1388 C C . ASP A 1 185 ? 15.288 -9.298 -14.879 1.00 41.81 185 ASP A C 1
ATOM 1390 O O . ASP A 1 185 ? 14.270 -9.539 -14.246 1.00 41.81 185 ASP A O 1
ATOM 1394 N N . ALA A 1 186 ? 16.400 -8.898 -14.247 1.00 35.31 186 ALA A N 1
ATOM 1395 C CA . ALA A 1 186 ? 16.538 -8.904 -12.780 1.00 35.31 186 ALA A CA 1
ATOM 1396 C C . ALA A 1 186 ? 15.727 -7.798 -12.065 1.00 35.31 186 ALA A C 1
ATOM 1398 O O . ALA A 1 186 ? 15.269 -7.972 -10.932 1.00 35.31 186 ALA A O 1
ATOM 1399 N N . THR A 1 187 ? 15.488 -6.669 -12.739 1.00 39.53 187 THR A N 1
ATOM 1400 C CA . THR A 1 187 ? 14.569 -5.623 -12.252 1.00 39.53 187 THR A CA 1
ATOM 1401 C C . THR A 1 187 ? 13.104 -6.051 -12.394 1.00 39.53 187 THR A C 1
ATOM 1403 O O . THR A 1 187 ? 12.256 -5.703 -11.574 1.00 39.53 187 THR A O 1
ATOM 1406 N N . ILE A 1 188 ? 12.815 -6.893 -13.393 1.00 45.38 188 ILE A N 1
ATOM 1407 C CA . ILE A 1 188 ? 11.530 -7.574 -13.577 1.00 45.38 188 ILE A CA 1
ATOM 1408 C C . ILE A 1 188 ? 11.397 -8.728 -12.570 1.00 45.38 188 ILE A C 1
ATOM 1410 O O . ILE A 1 188 ? 10.306 -8.970 -12.083 1.00 45.38 188 ILE A O 1
ATOM 1414 N N . GLU A 1 189 ? 12.471 -9.412 -12.177 1.00 42.59 189 GLU A N 1
ATOM 1415 C CA . GLU A 1 189 ? 12.446 -10.506 -11.191 1.00 42.59 189 GLU A CA 1
ATOM 1416 C C . GLU A 1 189 ? 11.999 -10.061 -9.798 1.00 42.59 189 GLU A C 1
ATOM 1418 O O . GLU A 1 189 ? 11.353 -10.833 -9.090 1.00 42.59 189 GLU A O 1
ATOM 1423 N N . SER A 1 190 ? 12.328 -8.829 -9.399 1.00 40.41 190 SER A N 1
ATOM 1424 C CA . SER A 1 190 ? 11.942 -8.282 -8.093 1.00 40.41 190 SER A CA 1
ATOM 1425 C C . SER A 1 190 ? 10.536 -7.672 -8.079 1.00 40.41 190 SER A C 1
ATOM 1427 O O . SER A 1 190 ? 9.941 -7.551 -7.008 1.00 40.41 190 SER A O 1
ATOM 1429 N N . VAL A 1 191 ? 9.984 -7.341 -9.256 1.00 48.09 191 VAL A N 1
ATOM 1430 C CA . VAL A 1 191 ? 8.644 -6.755 -9.437 1.00 48.09 191 VAL A CA 1
ATOM 1431 C C . VAL A 1 191 ? 7.899 -7.414 -10.625 1.00 48.09 191 VAL A C 1
ATOM 1433 O O . VAL A 1 191 ? 7.440 -6.720 -11.542 1.00 48.09 191 VAL A O 1
ATOM 1436 N N . PRO A 1 192 ? 7.765 -8.759 -10.679 1.00 45.34 192 PRO A N 1
ATOM 1437 C CA . PRO A 1 192 ? 7.427 -9.436 -11.935 1.00 45.34 192 PRO A CA 1
ATOM 1438 C C . PRO A 1 192 ? 5.973 -9.253 -12.360 1.00 45.34 192 PRO A C 1
ATOM 1440 O O . PRO A 1 192 ? 5.601 -9.682 -13.454 1.00 45.34 192 PRO A O 1
ATOM 1443 N N . TRP A 1 193 ? 5.146 -8.633 -11.505 1.00 54.59 193 TRP A N 1
ATOM 1444 C CA . TRP A 1 193 ? 3.736 -8.397 -11.790 1.00 54.59 193 TRP A CA 1
ATOM 1445 C C . TRP A 1 193 ? 3.567 -7.469 -13.002 1.00 54.59 193 TRP A C 1
ATOM 1447 O O . TRP A 1 193 ? 2.512 -7.434 -13.613 1.00 54.59 193 TRP A O 1
ATOM 1457 N N . HIS A 1 194 ? 4.627 -6.786 -13.445 1.00 50.00 194 HIS A N 1
ATOM 1458 C CA . HIS A 1 194 ? 4.639 -5.924 -14.631 1.00 50.00 194 HIS A CA 1
ATOM 1459 C C . HIS A 1 194 ? 4.881 -6.626 -15.977 1.00 50.00 194 HIS A C 1
ATOM 1461 O O . HIS A 1 194 ? 5.017 -5.942 -16.996 1.00 50.00 194 HIS A O 1
ATOM 1467 N N . ARG A 1 195 ? 4.959 -7.964 -16.038 1.00 51.22 195 ARG A N 1
ATOM 1468 C CA . ARG A 1 195 ? 5.243 -8.658 -17.307 1.00 51.22 195 ARG A CA 1
ATOM 1469 C C . ARG A 1 195 ? 4.003 -8.727 -18.214 1.00 51.22 195 ARG A C 1
ATOM 1471 O O . ARG A 1 195 ? 2.977 -9.287 -17.847 1.00 51.22 195 ARG A O 1
ATOM 1478 N N . ILE A 1 196 ? 4.132 -8.207 -19.436 1.00 46.59 196 ILE A N 1
ATOM 1479 C CA . ILE A 1 196 ? 3.081 -8.200 -20.470 1.00 46.59 196 ILE A CA 1
ATOM 1480 C C . ILE A 1 196 ? 2.674 -9.633 -20.864 1.00 46.59 196 ILE A C 1
ATOM 1482 O O . ILE A 1 196 ? 3.536 -10.474 -21.129 1.00 46.59 196 ILE A O 1
ATOM 1486 N N . GLY A 1 197 ? 1.365 -9.884 -20.997 1.00 45.19 197 GLY A N 1
ATOM 1487 C CA . GLY A 1 197 ? 0.827 -11.034 -21.741 1.00 45.19 197 GLY A CA 1
ATOM 1488 C C . GLY A 1 197 ? 0.667 -12.344 -20.964 1.00 45.19 197 GLY A C 1
ATOM 1489 O O . GLY A 1 197 ? 0.494 -13.391 -21.584 1.00 45.19 197 GLY A O 1
ATOM 1490 N N . ARG A 1 198 ? 0.718 -12.326 -19.626 1.00 52.47 198 ARG A N 1
ATOM 1491 C CA . ARG A 1 198 ? 0.418 -13.505 -18.795 1.00 52.47 198 ARG A CA 1
ATOM 1492 C C . ARG A 1 198 ? -0.587 -13.158 -17.704 1.00 52.47 198 ARG A C 1
ATOM 1494 O O . ARG A 1 198 ? -0.217 -12.780 -16.601 1.00 52.47 198 ARG A O 1
ATOM 1501 N N . TYR A 1 199 ? -1.852 -13.298 -18.078 1.00 50.38 199 TYR A N 1
ATOM 1502 C CA . TYR A 1 199 ? -3.018 -12.842 -17.332 1.00 50.38 199 TYR A CA 1
ATOM 1503 C C . TYR A 1 199 ? -3.338 -13.706 -16.091 1.00 50.38 199 TYR A C 1
ATOM 1505 O O . TYR A 1 199 ? -3.478 -13.142 -15.020 1.00 50.38 199 TYR A O 1
ATOM 1513 N N . GLY A 1 200 ? -3.257 -15.044 -16.155 1.00 56.72 200 GLY A N 1
ATOM 1514 C CA . GLY A 1 200 ? -3.720 -15.940 -15.069 1.00 56.72 200 GLY A CA 1
ATOM 1515 C C . GLY A 1 200 ? -3.198 -15.643 -13.648 1.00 56.72 200 GLY A C 1
ATOM 1516 O O . GLY A 1 200 ? -3.891 -15.037 -12.843 1.00 56.72 200 GLY A O 1
ATOM 1517 N N . CYS A 1 201 ? -1.955 -16.018 -13.318 1.00 60.91 201 CYS A N 1
ATOM 1518 C CA . CYS A 1 201 ? -1.459 -15.887 -11.934 1.00 60.91 201 CYS A CA 1
ATOM 1519 C C . CYS A 1 201 ? -1.301 -14.434 -11.443 1.00 60.91 201 CYS A C 1
ATOM 1521 O O . CYS A 1 201 ? -1.142 -14.196 -10.248 1.00 60.91 201 CYS A O 1
ATOM 1523 N N . HIS A 1 202 ? -1.274 -13.465 -12.360 1.00 68.44 202 HIS A N 1
ATOM 1524 C CA . HIS A 1 202 ? -1.227 -12.043 -12.031 1.00 68.44 202 HIS A CA 1
ATOM 1525 C C . HIS A 1 202 ? -2.620 -11.506 -11.674 1.00 68.44 202 HIS A C 1
ATOM 1527 O O . HIS A 1 202 ? -2.759 -10.731 -10.731 1.00 68.4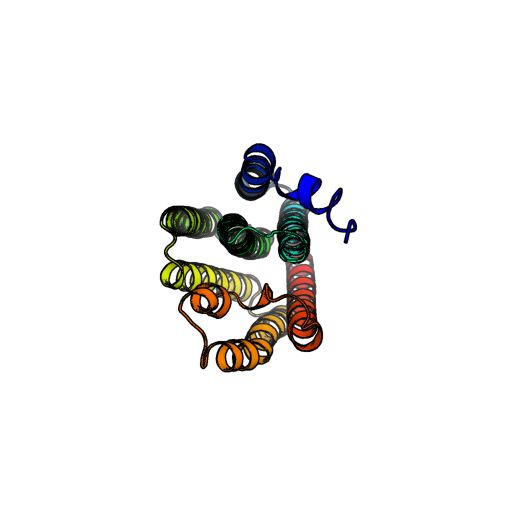4 202 HIS A O 1
ATOM 1533 N N . GLU A 1 203 ? -3.655 -11.951 -12.386 1.00 67.00 203 GLU A N 1
ATOM 1534 C CA . GLU A 1 203 ? -5.053 -11.667 -12.058 1.00 67.00 203 GLU A CA 1
ATOM 1535 C C . GLU A 1 203 ? -5.456 -12.336 -10.743 1.00 67.00 203 GLU A C 1
ATOM 1537 O O . GLU A 1 203 ? -6.072 -11.678 -9.909 1.00 67.00 203 GLU A O 1
ATOM 1542 N N . ASP A 1 204 ? -5.027 -13.580 -10.501 1.00 72.94 204 ASP A N 1
ATOM 1543 C CA . ASP A 1 204 ? -5.239 -14.273 -9.221 1.00 72.94 204 ASP A CA 1
ATOM 1544 C C . ASP A 1 204 ? -4.593 -13.510 -8.053 1.00 72.94 204 ASP A C 1
ATOM 1546 O O . ASP A 1 204 ? -5.184 -13.369 -6.982 1.00 72.94 204 ASP A O 1
ATOM 1550 N N . PHE A 1 205 ? -3.388 -12.966 -8.267 1.00 80.31 205 PHE A N 1
ATOM 1551 C CA . PHE A 1 205 ? -2.711 -12.106 -7.297 1.00 80.31 205 PHE A CA 1
ATOM 1552 C C . PHE A 1 205 ? -3.537 -10.853 -6.985 1.00 80.31 205 PHE A C 1
ATOM 1554 O O . PHE A 1 205 ? -3.817 -10.590 -5.817 1.00 80.31 205 PHE A O 1
ATOM 1561 N N . HIS A 1 206 ? -3.982 -10.111 -8.004 1.00 81.19 206 HIS A N 1
ATOM 1562 C CA . HIS A 1 206 ? -4.815 -8.916 -7.810 1.00 81.19 206 HIS A CA 1
ATOM 1563 C C . HIS A 1 206 ? -6.167 -9.228 -7.174 1.00 81.19 206 HIS A C 1
ATOM 1565 O O . HIS A 1 206 ? -6.640 -8.454 -6.345 1.00 81.19 206 HIS A O 1
ATOM 1571 N N . LEU A 1 207 ? -6.778 -10.364 -7.512 1.00 81.50 207 LEU A N 1
ATOM 1572 C CA . LEU A 1 207 ? -8.015 -10.815 -6.884 1.00 81.50 207 LEU A CA 1
ATOM 1573 C C . LEU A 1 207 ? -7.804 -11.067 -5.388 1.00 81.50 207 LEU A C 1
ATOM 1575 O O . LEU A 1 207 ? -8.610 -10.625 -4.572 1.00 81.50 207 LEU A O 1
ATOM 1579 N N . LEU A 1 208 ? -6.707 -11.726 -5.013 1.00 86.69 208 LEU A N 1
ATOM 1580 C CA . LEU A 1 208 ? -6.358 -11.962 -3.612 1.00 86.69 208 LEU A CA 1
ATOM 1581 C C . LEU A 1 208 ? -6.046 -10.655 -2.866 1.00 86.69 208 LEU A C 1
ATOM 1583 O O . LEU A 1 208 ? -6.465 -10.504 -1.716 1.00 86.69 208 LEU A O 1
ATOM 1587 N N . LEU A 1 209 ? -5.396 -9.683 -3.519 1.00 88.12 209 LEU A N 1
ATOM 1588 C CA . LEU A 1 209 ? -5.226 -8.337 -2.962 1.00 88.12 209 LEU A CA 1
ATOM 1589 C C . LEU A 1 209 ? -6.573 -7.635 -2.743 1.00 88.12 209 LEU A C 1
ATOM 1591 O O . LEU A 1 209 ? -6.795 -7.079 -1.670 1.00 88.12 209 LEU A O 1
ATOM 1595 N N . LEU A 1 210 ? -7.489 -7.711 -3.713 1.00 87.06 210 LEU A N 1
ATOM 1596 C CA . LEU A 1 210 ? -8.828 -7.130 -3.610 1.00 87.06 210 LEU A CA 1
ATOM 1597 C C . LEU A 1 210 ? -9.632 -7.755 -2.463 1.00 87.06 210 LEU A C 1
ATOM 1599 O O . LEU A 1 210 ? -10.293 -7.040 -1.713 1.00 87.06 210 LEU A O 1
ATOM 1603 N N . VAL A 1 211 ? -9.562 -9.078 -2.292 1.00 90.00 211 VAL A N 1
ATOM 1604 C CA . VAL A 1 211 ? -10.182 -9.767 -1.150 1.00 90.00 211 VAL A CA 1
ATOM 1605 C C . VAL A 1 211 ? -9.594 -9.250 0.166 1.00 90.00 211 VAL A C 1
ATOM 1607 O O . VAL A 1 211 ? -10.349 -8.913 1.080 1.00 90.00 211 VAL A O 1
ATOM 1610 N N . GLY A 1 212 ? -8.267 -9.115 0.247 1.00 91.56 212 GLY A N 1
ATOM 1611 C CA . GLY A 1 212 ? -7.590 -8.513 1.396 1.00 91.56 212 GLY A CA 1
ATOM 1612 C C . GLY A 1 212 ? -8.073 -7.089 1.691 1.00 91.56 212 GLY A C 1
ATOM 1613 O O . GLY A 1 212 ? -8.376 -6.765 2.842 1.00 91.56 212 GLY A O 1
ATOM 1614 N N . ASP A 1 213 ? -8.224 -6.260 0.658 1.00 90.81 213 ASP A N 1
ATOM 1615 C CA . ASP A 1 213 ? -8.699 -4.879 0.773 1.00 90.81 213 ASP A CA 1
ATOM 1616 C C . ASP A 1 213 ? -10.141 -4.797 1.273 1.00 90.81 213 ASP A C 1
ATOM 1618 O O . ASP A 1 213 ? -10.438 -3.991 2.156 1.00 90.81 213 ASP A O 1
ATOM 1622 N N . ILE A 1 214 ? -11.031 -5.649 0.754 1.00 91.88 214 ILE A N 1
ATOM 1623 C CA . ILE A 1 214 ? -12.425 -5.740 1.205 1.00 91.88 214 ILE A CA 1
ATOM 1624 C C . ILE A 1 214 ? -12.470 -6.119 2.687 1.00 91.88 214 ILE A C 1
ATOM 1626 O O . ILE A 1 214 ? -13.171 -5.471 3.465 1.00 91.88 214 ILE A O 1
ATOM 1630 N N . CYS A 1 215 ? -11.688 -7.116 3.108 1.00 93.00 215 CYS A N 1
ATOM 1631 C CA . CYS A 1 215 ? -11.590 -7.499 4.515 1.00 93.00 215 CYS A CA 1
ATOM 1632 C C . CYS A 1 215 ? -11.087 -6.343 5.392 1.00 93.00 215 CYS A C 1
ATOM 1634 O O . CYS A 1 215 ? -11.690 -6.052 6.426 1.00 93.00 215 CYS A O 1
ATOM 1636 N N . CYS A 1 216 ? -10.023 -5.647 4.978 1.00 89.81 216 CYS A N 1
ATOM 1637 C CA . CYS A 1 216 ? -9.513 -4.474 5.692 1.00 89.81 216 CYS A CA 1
ATOM 1638 C C . CYS A 1 216 ? -10.553 -3.353 5.780 1.00 89.81 216 CYS A C 1
ATOM 1640 O O . CYS A 1 216 ? -10.685 -2.730 6.831 1.00 89.81 216 CYS A O 1
ATOM 1642 N N . PHE A 1 217 ? -11.308 -3.110 4.708 1.00 91.12 217 PHE A N 1
ATOM 1643 C CA . PHE A 1 217 ? -12.365 -2.106 4.682 1.00 91.12 217 PHE A CA 1
ATOM 1644 C C . PHE A 1 217 ? -13.510 -2.448 5.640 1.00 91.12 217 PHE A C 1
ATOM 1646 O O . PHE A 1 217 ? -13.951 -1.583 6.394 1.00 91.12 217 PHE A O 1
ATOM 1653 N N . ILE A 1 218 ? -13.938 -3.715 5.677 1.00 92.12 218 ILE A N 1
ATOM 1654 C CA . ILE A 1 218 ? -14.929 -4.202 6.646 1.00 92.12 218 ILE A CA 1
ATOM 1655 C C . ILE A 1 218 ? -14.421 -3.978 8.072 1.00 92.12 218 ILE A C 1
ATOM 1657 O O . ILE A 1 218 ? -15.125 -3.374 8.876 1.00 92.12 218 ILE A O 1
ATOM 1661 N N . VAL A 1 219 ? -13.182 -4.386 8.376 1.00 91.31 219 VAL A N 1
ATOM 1662 C CA . VAL A 1 219 ? -12.584 -4.188 9.709 1.00 91.31 219 VAL A CA 1
ATOM 1663 C C . VAL A 1 219 ? -12.517 -2.700 10.058 1.00 91.31 219 VAL A C 1
ATOM 1665 O O . VAL A 1 219 ? -12.822 -2.326 11.187 1.00 91.31 219 VAL A O 1
ATOM 1668 N N . ALA A 1 220 ? -12.174 -1.837 9.099 1.00 89.69 220 ALA A N 1
ATOM 1669 C CA . ALA A 1 220 ? -12.112 -0.395 9.306 1.00 89.69 220 ALA A CA 1
ATOM 1670 C C . ALA A 1 220 ? -13.492 0.214 9.601 1.00 89.69 220 ALA A C 1
ATOM 1672 O O . ALA A 1 220 ? -13.596 1.073 10.477 1.00 89.69 220 ALA A O 1
ATOM 1673 N N . ILE A 1 221 ? -14.553 -0.232 8.920 1.00 90.50 221 ILE A N 1
ATOM 1674 C CA . ILE A 1 221 ? -15.935 0.182 9.212 1.00 90.50 221 ILE A CA 1
ATOM 1675 C C . ILE A 1 221 ? -16.343 -0.283 10.608 1.00 90.50 221 ILE A C 1
ATOM 1677 O O . ILE A 1 221 ? -16.780 0.535 11.411 1.00 90.50 221 ILE A O 1
ATOM 1681 N N . THR A 1 222 ? -16.176 -1.572 10.901 1.00 89.38 222 THR A N 1
ATOM 1682 C CA . THR A 1 222 ? -16.511 -2.188 12.192 1.00 89.38 222 THR A CA 1
ATOM 1683 C C . THR A 1 222 ? -15.825 -1.439 13.338 1.00 89.38 222 THR A C 1
ATOM 1685 O O . THR A 1 222 ? -16.496 -0.958 14.252 1.00 89.38 222 THR A O 1
ATOM 1688 N N . TYR A 1 223 ? -14.520 -1.183 13.197 1.00 86.00 223 TYR A N 1
ATOM 1689 C CA . TYR A 1 223 ? -13.735 -0.366 14.120 1.00 86.00 223 TYR A CA 1
ATOM 1690 C C . TYR A 1 223 ? -14.267 1.069 14.258 1.00 86.00 223 TYR A C 1
ATOM 1692 O O . TYR A 1 223 ? -14.468 1.546 15.374 1.00 86.00 223 TYR A O 1
ATOM 1700 N N . SER A 1 224 ? -14.550 1.750 13.142 1.00 84.88 224 SER A N 1
ATOM 1701 C CA . SER A 1 224 ? -15.050 3.138 13.143 1.00 84.88 224 SER A CA 1
ATOM 1702 C C . SER A 1 224 ? -16.440 3.276 13.773 1.00 84.88 224 SER A C 1
ATOM 1704 O O . SER A 1 224 ? -16.785 4.345 14.272 1.00 84.88 224 SER A O 1
ATOM 1706 N N . LEU A 1 225 ? -17.239 2.208 13.747 1.00 86.44 225 LEU A N 1
ATOM 1707 C CA . LEU A 1 225 ? -18.559 2.137 14.373 1.00 86.44 225 LEU A CA 1
ATOM 1708 C C . LEU A 1 225 ? -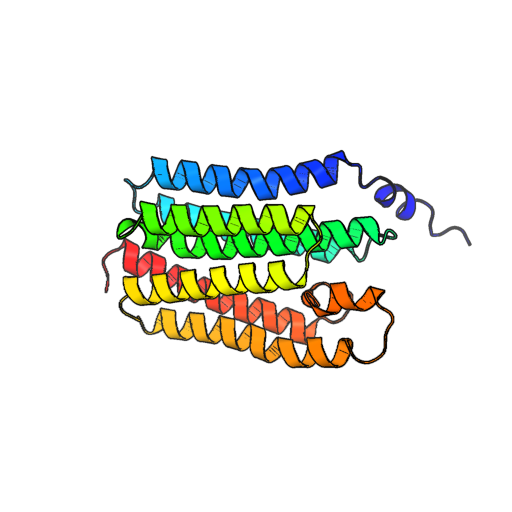18.503 1.691 15.844 1.00 86.44 225 LEU A C 1
ATOM 1710 O O . LEU A 1 225 ? -19.543 1.647 16.496 1.00 86.44 225 LEU A O 1
ATOM 1714 N N . GLY A 1 226 ? -17.322 1.353 16.373 1.00 83.62 226 GLY A N 1
ATOM 1715 C CA . GLY A 1 226 ? -17.166 0.832 17.734 1.00 83.62 226 GLY A CA 1
ATOM 1716 C C . GLY A 1 226 ? -17.751 -0.570 17.932 1.00 83.62 226 GLY A C 1
ATOM 1717 O O . GLY A 1 226 ? -17.927 -1.004 19.070 1.00 83.62 226 GLY A O 1
ATOM 1718 N N . LEU A 1 227 ? -18.051 -1.274 16.841 1.00 78.44 227 LEU A N 1
ATOM 1719 C CA . LEU A 1 227 ? -18.457 -2.671 16.855 1.00 78.44 227 LEU A CA 1
ATOM 1720 C C . LEU A 1 227 ? -17.161 -3.479 17.004 1.00 78.44 227 LEU A C 1
ATOM 1722 O O . LEU A 1 227 ? -16.284 -3.377 16.152 1.00 78.44 227 LEU A O 1
ATOM 1726 N N . LYS A 1 228 ? -16.976 -4.174 18.128 1.00 60.25 228 LYS A N 1
ATOM 1727 C CA . LYS A 1 228 ? -15.807 -5.038 18.355 1.00 60.25 228 LYS A CA 1
ATOM 1728 C C . LYS A 1 228 ? -16.124 -6.471 17.970 1.00 60.25 228 LYS A C 1
ATOM 1730 O O . LYS A 1 228 ? -17.247 -6.907 18.307 1.00 60.25 228 LYS A O 1
#

Foldseek 3Di:
DPDCPPLLVVQVPPPPVVLVVLCCLLVVLLVVLLVQLVVVVVDLVSLLVLLVVLQVSLVVLLVVLLVCVVRHPDLVSNLSSLLSNLLSLLSNLLSLQSLLCSVPVCVSCVVSVVLSVVSVVCSVVVPQVVNLVSSVVSNVVSLVSLCVSLVNDPLSVQLVVLLVVLCVLCLVVLVVQPPDDPPSCVSCSSVVLSDPDDCPSSVSSVVSNVSSSVSSSVSSVCVSVVND

Secondary structure (DSSP, 8-state):
---STTHHHHHHT--HHHHHHHHHHHHHHHHHHHHHHHHTTTSTHHHHHHHHHHHHHHHHHHHHHHHSTTT---HHHHHHHHHHHHHHHHHHHHHHHGGGGGGSHHHHHHHHHHHHHHHHHHHHTT-HHHHHHHHHHHHHHHHHHHHHHTTT-HHHHHHHHHHHHHHHHHHHHHHHHSSS--GGGHHHHHSGGG-TT--HHHHHHHHHHHHHHHHHHHHHHHHHTT--

Organism: NCBI:txid36881

pLDDT: mean 73.23, std 15.94, range [35.31, 93.44]